Protein AF-A0A7C4INA9-F1 (afdb_monomer)

Nearest PDB structures (foldseek):
  9c3f-assembly1_A  TM=7.974E-01  e=3.750E-01  Escherichia coli
  6btx-assembly1_A  TM=5.716E-01  e=8.349E-01  Bdellovibrio bacteriovorus HD100
  8uby-assembly1_A  TM=4.713E-01  e=6.005E-01  Homo sapiens
  8ttg-assembly1_A  TM=5.392E-01  e=1.057E+00  Staphylococcus aureus
  8tte-assembly1_A  TM=5.242E-01  e=1.614E+00  Staphylococcus aureus

Structure (mmCIF, N/CA/C/O backbone):
data_AF-A0A7C4INA9-F1
#
_entry.id   AF-A0A7C4INA9-F1
#
loop_
_atom_site.group_PDB
_atom_site.id
_atom_site.type_symbol
_atom_site.label_atom_id
_atom_site.label_alt_id
_atom_site.label_comp_id
_atom_site.label_asym_id
_atom_site.label_entity_id
_atom_site.label_seq_id
_atom_site.pdbx_PDB_ins_code
_atom_site.Cartn_x
_atom_site.Cartn_y
_atom_site.Cartn_z
_atom_site.occupancy
_atom_site.B_iso_or_equiv
_atom_site.auth_seq_id
_atom_site.auth_comp_id
_atom_site.auth_asym_id
_atom_site.auth_atom_id
_atom_site.pdbx_PDB_model_num
ATOM 1 N N . MET A 1 1 ? -24.267 -8.550 29.488 1.00 51.97 1 MET A N 1
ATOM 2 C CA . MET A 1 1 ? -23.917 -7.836 28.237 1.00 51.97 1 MET A CA 1
ATOM 3 C C . MET A 1 1 ? -25.192 -7.695 27.436 1.00 51.97 1 MET A C 1
ATOM 5 O O . MET A 1 1 ? -25.920 -8.675 27.306 1.00 51.97 1 MET A O 1
ATOM 9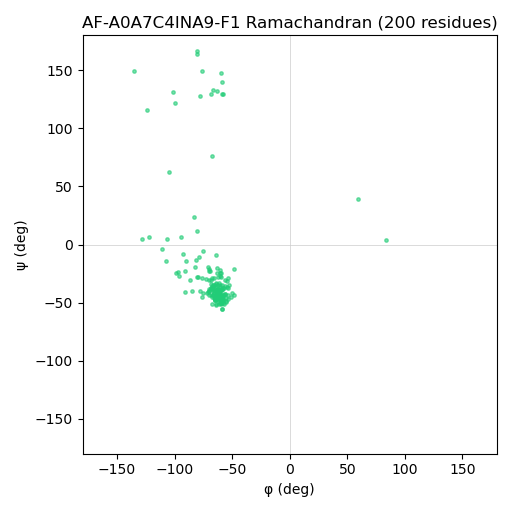 N N . ARG A 1 2 ? -25.549 -6.477 27.029 1.00 52.16 2 ARG A N 1
ATOM 10 C CA . ARG A 1 2 ? -26.855 -6.207 26.415 1.00 52.16 2 ARG A CA 1
ATOM 11 C C . ARG A 1 2 ? -26.786 -6.681 24.960 1.00 52.16 2 ARG A C 1
ATOM 13 O O . ARG A 1 2 ? -25.876 -6.285 24.246 1.00 52.16 2 ARG A O 1
ATOM 20 N N . LYS A 1 3 ? -27.736 -7.510 24.510 1.00 55.78 3 LYS A N 1
ATOM 21 C CA . LYS A 1 3 ? -27.762 -8.195 23.191 1.00 55.78 3 LYS A CA 1
ATOM 22 C C . LYS A 1 3 ? -27.471 -7.283 21.970 1.00 55.78 3 LYS A C 1
ATOM 24 O O . LYS A 1 3 ? -27.059 -7.773 20.924 1.00 55.78 3 LYS A O 1
ATOM 29 N N . GLY A 1 4 ? -27.654 -5.962 22.104 1.00 62.56 4 GLY A N 1
ATOM 30 C CA . GLY A 1 4 ? -27.303 -4.951 21.094 1.00 62.56 4 GLY A CA 1
ATOM 31 C C . GLY A 1 4 ? -25.818 -4.543 21.027 1.00 62.56 4 GLY A C 1
ATOM 32 O O . GLY A 1 4 ? -25.339 -4.193 19.949 1.00 62.56 4 GLY A O 1
ATOM 33 N N . GLU A 1 5 ? -25.061 -4.628 22.126 1.00 65.25 5 GLU A N 1
ATOM 34 C CA . GLU A 1 5 ? -23.621 -4.307 22.166 1.00 65.25 5 GLU A CA 1
ATOM 35 C C . GLU A 1 5 ? -22.797 -5.358 21.411 1.00 65.25 5 GLU A C 1
ATOM 37 O O . GLU A 1 5 ? -21.908 -5.019 20.626 1.00 65.25 5 GLU A O 1
ATOM 42 N N . ASP A 1 6 ? -23.161 -6.634 21.561 1.00 68.25 6 ASP A N 1
ATOM 43 C CA . ASP A 1 6 ? -22.496 -7.754 20.887 1.00 68.25 6 ASP A CA 1
ATOM 44 C C . ASP A 1 6 ? -22.657 -7.685 19.360 1.00 68.25 6 ASP A C 1
ATOM 46 O O . ASP A 1 6 ? -21.729 -8.005 18.611 1.00 68.25 6 ASP A O 1
ATOM 50 N N . GLY A 1 7 ? -23.816 -7.221 18.879 1.00 76.38 7 GLY A N 1
ATOM 51 C CA . GLY A 1 7 ? -24.073 -7.012 17.451 1.00 76.38 7 GLY A CA 1
ATOM 52 C C . GLY A 1 7 ? -23.201 -5.907 16.849 1.00 76.38 7 GLY A C 1
ATOM 53 O O . GLY A 1 7 ? -22.642 -6.078 15.761 1.00 76.38 7 GLY A O 1
ATOM 54 N N . SER A 1 8 ? -23.025 -4.800 17.577 1.00 82.38 8 SER A N 1
ATOM 55 C CA . SER A 1 8 ? -22.154 -3.695 17.161 1.00 82.38 8 SER A CA 1
ATOM 56 C C . SER A 1 8 ? -20.686 -4.131 17.101 1.00 82.38 8 SER A C 1
ATOM 58 O O . SER A 1 8 ? -20.022 -3.932 16.081 1.00 82.38 8 SER A O 1
ATOM 60 N N . LEU A 1 9 ? -20.201 -4.827 18.136 1.00 83.19 9 LEU A N 1
ATOM 61 C CA . LEU A 1 9 ? -18.824 -5.330 18.198 1.00 83.19 9 LEU A CA 1
ATOM 62 C C . LEU A 1 9 ? -18.513 -6.320 17.069 1.00 83.19 9 LEU A C 1
ATOM 64 O O . LEU A 1 9 ? -17.469 -6.211 16.425 1.00 83.19 9 LEU A O 1
ATOM 68 N N . ARG A 1 10 ? -19.433 -7.245 16.762 1.00 85.12 10 ARG A N 1
ATOM 69 C CA . ARG A 1 10 ? -19.288 -8.165 15.618 1.00 85.12 10 ARG A CA 1
ATOM 70 C C . ARG A 1 10 ? -19.222 -7.419 14.288 1.00 85.12 10 ARG A C 1
ATOM 72 O O . ARG A 1 10 ? -18.427 -7.784 13.424 1.00 85.12 10 ARG A O 1
ATOM 79 N N . LYS A 1 11 ? -20.036 -6.373 14.114 1.00 87.75 11 LYS A N 1
ATOM 80 C CA . LYS A 1 11 ? -20.028 -5.542 12.902 1.00 87.75 11 LYS A CA 1
ATOM 81 C C . LYS A 1 11 ? -18.704 -4.795 12.749 1.00 87.75 11 LYS A C 1
ATOM 83 O O . LYS A 1 11 ? -18.135 -4.808 11.661 1.00 87.75 11 LYS A O 1
ATOM 88 N N . ILE A 1 12 ? -18.204 -4.190 13.825 1.00 87.31 12 ILE A N 1
ATOM 89 C CA . ILE A 1 12 ? -16.902 -3.508 13.846 1.00 87.31 12 ILE A CA 1
ATOM 90 C C . ILE A 1 12 ? -15.785 -4.495 13.518 1.00 87.31 12 ILE A C 1
ATOM 92 O O . ILE A 1 12 ? -14.993 -4.215 12.629 1.00 87.31 12 ILE A O 1
ATOM 96 N N . PHE A 1 13 ? -15.784 -5.679 14.136 1.00 89.44 13 PHE A N 1
ATOM 97 C CA . PHE A 1 13 ? -14.806 -6.722 13.832 1.00 89.44 13 PHE A CA 1
ATOM 98 C C . PHE A 1 13 ? -14.825 -7.128 12.359 1.00 89.44 13 PHE A C 1
ATOM 100 O O . PHE A 1 13 ? -13.776 -7.139 11.727 1.00 89.44 13 PHE A O 1
ATOM 107 N N . ARG A 1 14 ? -16.001 -7.391 11.776 1.00 89.31 14 ARG A N 1
ATOM 108 C CA . ARG A 1 14 ? -16.110 -7.719 10.344 1.00 89.31 14 ARG A CA 1
ATOM 109 C C . ARG A 1 14 ? -15.558 -6.603 9.457 1.00 89.31 14 ARG A C 1
ATOM 111 O O . ARG A 1 14 ? -14.813 -6.890 8.531 1.00 89.31 14 ARG A O 1
ATOM 118 N N . ILE A 1 15 ? -15.881 -5.345 9.759 1.00 89.50 15 ILE A N 1
ATOM 119 C CA . ILE A 1 15 ? -15.352 -4.190 9.017 1.00 89.50 15 ILE A CA 1
ATOM 120 C C . ILE A 1 15 ? -13.828 -4.117 9.146 1.00 89.50 15 ILE A C 1
ATOM 122 O O . ILE A 1 15 ? -13.153 -3.912 8.144 1.00 89.50 15 ILE A O 1
ATOM 126 N N . SER A 1 16 ? -13.287 -4.303 10.351 1.00 90.50 16 SER A N 1
ATOM 127 C CA . SER A 1 16 ? -11.844 -4.300 10.605 1.00 90.50 16 SER A CA 1
ATOM 128 C C . SER A 1 16 ? -11.124 -5.441 9.900 1.00 90.50 16 SER A C 1
ATOM 130 O O . SER A 1 16 ? -10.037 -5.220 9.385 1.00 90.50 16 SER A O 1
ATOM 132 N N . VAL A 1 17 ? -11.720 -6.634 9.844 1.00 92.44 17 VAL A N 1
ATOM 133 C CA . VAL A 1 17 ? -11.163 -7.763 9.091 1.00 92.44 17 VAL A CA 1
ATOM 134 C C . VAL A 1 17 ? -11.138 -7.432 7.607 1.00 92.44 17 VAL A C 1
ATOM 136 O O . VAL A 1 17 ? -10.081 -7.530 7.006 1.00 92.44 17 VAL A O 1
ATOM 139 N N . VAL A 1 18 ? -12.250 -6.977 7.025 1.00 91.81 18 VAL A N 1
ATOM 140 C CA . VAL A 1 18 ? -12.309 -6.642 5.592 1.00 91.81 18 VAL A CA 1
ATOM 141 C C . VAL A 1 18 ? -11.317 -5.530 5.237 1.00 91.81 18 VAL A C 1
ATOM 143 O O . VAL A 1 18 ? -10.508 -5.706 4.336 1.00 91.81 18 VAL A O 1
ATOM 146 N N . SER A 1 19 ? -11.319 -4.420 5.982 1.00 90.44 19 SER A N 1
ATOM 147 C CA . SER A 1 19 ? -10.344 -3.325 5.825 1.00 90.44 19 SER A CA 1
ATOM 148 C C . SER A 1 19 ? -8.902 -3.819 5.977 1.00 90.44 19 SER A C 1
ATOM 150 O O . SER A 1 19 ? -8.045 -3.475 5.167 1.00 90.44 19 SER A O 1
ATOM 152 N N . GLY A 1 20 ? -8.649 -4.671 6.971 1.00 91.75 20 GLY A N 1
ATOM 153 C CA . GLY A 1 20 ? -7.342 -5.270 7.196 1.00 91.75 20 GLY A CA 1
ATOM 154 C C . GLY A 1 20 ? -6.895 -6.155 6.036 1.00 91.75 20 GLY A C 1
ATOM 155 O O . GLY A 1 20 ? -5.743 -6.058 5.643 1.00 91.75 20 GLY A O 1
ATOM 156 N N . ILE A 1 21 ? -7.787 -6.961 5.447 1.00 93.44 21 ILE A N 1
ATOM 157 C CA . ILE A 1 21 ? -7.470 -7.819 4.293 1.00 93.44 21 ILE A CA 1
ATOM 158 C C . ILE A 1 21 ? -6.944 -6.962 3.139 1.00 93.44 21 ILE A C 1
ATOM 160 O O . ILE A 1 21 ? -5.859 -7.235 2.633 1.00 93.44 21 ILE A O 1
ATOM 164 N N . PHE A 1 22 ? -7.663 -5.895 2.774 1.00 92.25 22 PHE A N 1
ATOM 165 C CA . PHE A 1 22 ? -7.212 -4.969 1.730 1.00 92.25 22 PHE A CA 1
ATOM 166 C C . PHE A 1 22 ? -5.880 -4.308 2.091 1.00 92.25 22 PHE A C 1
ATOM 168 O O . PHE A 1 22 ? -4.968 -4.272 1.268 1.00 92.25 22 PHE A O 1
ATOM 175 N N . GLY A 1 23 ? -5.731 -3.850 3.336 1.00 93.25 23 GLY A N 1
ATOM 176 C CA . GLY A 1 23 ? -4.476 -3.267 3.804 1.00 93.25 23 GLY A CA 1
ATOM 177 C C . GLY A 1 23 ? -3.306 -4.243 3.788 1.00 93.25 23 GLY A C 1
ATOM 178 O O . GLY A 1 23 ? -2.187 -3.847 3.475 1.00 93.25 23 GLY A O 1
ATOM 179 N N . GLN A 1 24 ? -3.557 -5.519 4.064 1.00 95.31 24 GLN A N 1
ATOM 180 C CA . GLN A 1 24 ? -2.534 -6.551 4.062 1.00 95.31 24 GLN A CA 1
ATOM 181 C C . GLN A 1 24 ? -2.125 -6.943 2.643 1.00 95.31 24 GLN A C 1
ATOM 183 O O . GLN A 1 24 ? -0.931 -7.077 2.385 1.00 95.31 24 GLN A O 1
ATOM 188 N N . ILE A 1 25 ? -3.087 -7.080 1.725 1.00 95.12 25 ILE A N 1
ATOM 189 C CA . ILE A 1 25 ? -2.817 -7.290 0.295 1.00 95.12 25 ILE A CA 1
ATOM 190 C C . ILE A 1 25 ? -1.967 -6.134 -0.232 1.00 95.12 25 ILE A C 1
ATOM 192 O O . ILE A 1 25 ? -0.886 -6.361 -0.775 1.00 95.12 25 ILE A O 1
ATOM 196 N N . PHE A 1 26 ? -2.391 -4.895 0.032 1.00 94.50 26 PHE A N 1
ATOM 197 C CA . PHE A 1 26 ? -1.622 -3.706 -0.315 1.00 94.50 26 PHE A CA 1
ATOM 198 C C . PHE A 1 26 ? -0.211 -3.755 0.281 1.00 94.50 26 PHE A C 1
ATOM 200 O O . PHE A 1 26 ? 0.763 -3.556 -0.435 1.00 94.50 26 PHE A O 1
ATOM 207 N N . SER A 1 27 ? -0.073 -4.067 1.573 1.00 93.81 27 SER A N 1
ATOM 208 C CA . SER A 1 27 ? 1.233 -4.118 2.239 1.00 93.81 27 SER A CA 1
ATOM 209 C C . SER A 1 27 ? 2.187 -5.121 1.591 1.00 93.81 27 SER A C 1
ATOM 211 O O . SER A 1 27 ? 3.390 -4.871 1.567 1.00 93.81 27 SER A O 1
ATOM 213 N N . ILE A 1 28 ? 1.674 -6.244 1.083 1.00 95.62 28 ILE A N 1
ATOM 214 C CA . ILE A 1 28 ? 2.482 -7.265 0.413 1.00 95.62 28 ILE A CA 1
ATOM 215 C C . ILE A 1 28 ? 2.844 -6.856 -1.013 1.00 95.62 28 ILE A C 1
ATOM 217 O O . ILE A 1 28 ? 3.979 -7.084 -1.421 1.00 95.62 28 ILE A O 1
ATOM 221 N N . LEU A 1 29 ? 1.927 -6.250 -1.767 1.00 93.94 29 LEU A N 1
ATOM 222 C CA . LEU A 1 29 ? 2.121 -5.970 -3.197 1.00 93.94 29 LEU A CA 1
ATOM 223 C C . LEU A 1 29 ? 2.740 -4.595 -3.468 1.00 93.94 29 LEU A C 1
ATOM 225 O O . LEU A 1 29 ? 3.620 -4.458 -4.313 1.00 93.94 29 LEU A O 1
ATOM 229 N N . ALA A 1 30 ? 2.296 -3.584 -2.731 1.00 93.81 30 ALA A N 1
ATOM 230 C CA . ALA A 1 30 ? 2.592 -2.177 -2.969 1.00 93.81 30 ALA A CA 1
ATOM 231 C C . ALA A 1 30 ? 3.121 -1.445 -1.720 1.00 93.81 30 ALA A C 1
ATOM 233 O O . ALA A 1 30 ? 3.321 -0.235 -1.752 1.00 93.81 30 ALA A O 1
ATOM 234 N N . GLY A 1 31 ? 3.337 -2.155 -0.609 1.00 90.69 31 GLY A N 1
ATOM 235 C CA . GLY A 1 31 ? 3.846 -1.588 0.636 1.00 90.69 31 GLY A CA 1
ATOM 236 C C . GLY A 1 31 ? 5.362 -1.388 0.652 1.00 90.69 31 GLY A C 1
ATOM 237 O O . GLY A 1 31 ? 6.114 -1.969 -0.135 1.00 90.69 31 GLY A O 1
ATOM 238 N N . SER A 1 32 ? 5.834 -0.585 1.606 1.00 88.50 32 SER A N 1
ATOM 239 C CA . SER A 1 32 ? 7.265 -0.417 1.869 1.00 88.50 32 SER A CA 1
ATOM 240 C C . SER A 1 32 ? 7.923 -1.753 2.225 1.00 88.50 32 SER A C 1
ATOM 242 O O . SER A 1 32 ? 7.449 -2.468 3.103 1.00 88.50 32 SER A O 1
ATOM 244 N N . GLY A 1 33 ? 9.028 -2.081 1.548 1.00 86.62 33 GLY A N 1
ATOM 245 C CA . GLY A 1 33 ? 9.743 -3.351 1.733 1.00 86.62 33 GLY A CA 1
ATOM 246 C C . GLY A 1 33 ? 9.174 -4.533 0.940 1.00 86.62 33 GLY A C 1
ATOM 247 O O . GLY A 1 33 ? 9.681 -5.645 1.068 1.00 86.62 33 GLY A O 1
ATOM 248 N N . SER A 1 34 ? 8.153 -4.317 0.106 1.00 92.12 34 SER A N 1
ATOM 249 C CA . SER A 1 34 ? 7.616 -5.359 -0.770 1.00 92.12 34 SER A CA 1
ATOM 250 C C . SER A 1 34 ? 8.619 -5.787 -1.849 1.00 92.12 34 SER A C 1
ATOM 252 O O . SER A 1 34 ? 9.173 -4.964 -2.580 1.00 92.12 34 SER A O 1
ATOM 254 N N . ALA A 1 35 ? 8.782 -7.102 -2.015 1.00 91.81 35 ALA A N 1
ATOM 255 C CA . ALA A 1 35 ? 9.573 -7.680 -3.100 1.00 91.81 35 ALA A CA 1
ATOM 256 C C . ALA A 1 35 ? 8.968 -7.410 -4.493 1.00 91.81 35 ALA A C 1
ATOM 258 O O . ALA A 1 35 ? 9.705 -7.322 -5.478 1.00 91.81 35 ALA A O 1
ATOM 259 N N . PHE A 1 36 ? 7.642 -7.252 -4.585 1.00 93.62 36 PHE A N 1
ATOM 260 C CA . PHE A 1 36 ? 6.953 -6.899 -5.830 1.00 93.62 36 PHE A CA 1
ATOM 261 C C . PHE A 1 36 ? 7.293 -5.475 -6.249 1.00 93.62 36 PHE A C 1
ATOM 263 O O . PHE A 1 36 ? 7.634 -5.248 -7.405 1.00 93.62 36 PHE A O 1
ATOM 270 N N . LEU A 1 37 ? 7.301 -4.546 -5.293 1.00 92.94 37 LEU A N 1
ATOM 271 C CA . LEU A 1 37 ? 7.705 -3.162 -5.511 1.00 92.94 37 LEU A CA 1
ATOM 272 C C . LEU A 1 37 ? 9.167 -3.068 -5.978 1.00 92.94 37 LEU A C 1
ATOM 274 O O . LEU A 1 37 ? 9.480 -2.316 -6.897 1.00 92.94 37 LEU A O 1
ATOM 278 N N . THR A 1 38 ? 10.052 -3.892 -5.407 1.00 93.44 38 THR A N 1
ATOM 279 C CA . THR A 1 38 ? 11.447 -4.010 -5.856 1.00 93.44 38 THR A CA 1
ATOM 280 C C . THR A 1 38 ? 11.535 -4.520 -7.295 1.00 93.44 38 THR A C 1
ATOM 282 O O . THR A 1 38 ? 12.217 -3.905 -8.112 1.00 93.44 38 THR A O 1
ATOM 285 N N . LYS A 1 39 ? 10.825 -5.607 -7.645 1.00 92.94 39 LYS A N 1
ATOM 286 C CA . LYS A 1 39 ? 10.777 -6.109 -9.033 1.00 92.94 39 LYS A CA 1
ATOM 287 C C . LYS A 1 39 ? 10.188 -5.062 -9.995 1.00 92.94 39 LYS A C 1
ATOM 289 O O . LYS A 1 39 ? 10.699 -4.911 -11.101 1.00 92.94 39 LYS A O 1
ATOM 294 N N . PHE A 1 40 ? 9.165 -4.320 -9.576 1.00 93.69 40 PHE A N 1
ATOM 295 C CA . PHE A 1 40 ? 8.559 -3.244 -10.361 1.00 93.69 40 PHE A CA 1
ATOM 296 C C . PHE A 1 40 ? 9.527 -2.072 -10.584 1.00 93.69 40 PHE A C 1
ATOM 298 O O . PHE A 1 40 ? 9.653 -1.572 -11.695 1.00 93.69 40 PHE A O 1
ATOM 305 N N . ALA A 1 41 ? 10.290 -1.675 -9.566 1.00 93.62 41 ALA A N 1
ATOM 306 C CA . ALA A 1 41 ? 11.319 -0.649 -9.715 1.00 93.62 41 ALA A CA 1
ATOM 307 C C . ALA A 1 41 ? 12.423 -1.084 -10.701 1.00 93.62 41 ALA A C 1
ATOM 309 O O . ALA A 1 41 ? 12.873 -0.272 -11.507 1.00 93.62 41 ALA A O 1
ATOM 310 N N . ILE A 1 42 ? 12.816 -2.366 -10.699 1.00 93.88 42 ILE A N 1
ATOM 311 C CA . ILE A 1 42 ? 13.745 -2.920 -11.703 1.00 93.88 42 ILE A CA 1
ATOM 312 C C . ILE A 1 42 ? 13.155 -2.806 -13.114 1.00 93.88 42 ILE A C 1
ATOM 314 O O . ILE A 1 42 ? 13.865 -2.393 -14.028 1.00 93.88 42 ILE A O 1
ATOM 318 N N . LEU A 1 43 ? 11.865 -3.120 -13.287 1.00 91.62 43 LEU A N 1
ATOM 319 C CA . LEU A 1 43 ? 11.163 -2.966 -14.568 1.00 91.62 43 LEU A CA 1
ATOM 320 C C . LEU A 1 43 ? 11.214 -1.516 -15.078 1.00 91.62 43 LEU A C 1
ATOM 322 O O . LEU A 1 43 ? 11.393 -1.291 -16.269 1.00 91.62 43 LEU A O 1
ATOM 326 N N . LEU A 1 44 ? 11.125 -0.535 -14.178 1.00 92.62 44 LEU A N 1
ATOM 327 C CA . LEU A 1 44 ? 11.256 0.892 -14.496 1.00 92.62 44 LEU A CA 1
ATOM 328 C C . LEU A 1 44 ? 12.717 1.371 -14.625 1.00 92.62 44 LEU A C 1
ATOM 330 O O . LEU A 1 44 ? 12.962 2.574 -14.682 1.00 92.62 44 LEU A O 1
ATOM 334 N N . HIS A 1 45 ? 13.694 0.460 -14.674 1.00 91.81 45 HIS A N 1
ATOM 335 C CA . HIS A 1 45 ? 15.129 0.761 -14.754 1.00 91.81 45 HIS A CA 1
ATOM 336 C C . HIS A 1 45 ? 15.666 1.594 -13.574 1.00 91.81 45 HIS A C 1
ATOM 338 O O . HIS A 1 45 ? 16.518 2.471 -13.740 1.00 91.81 45 HIS A O 1
ATOM 344 N N . ALA A 1 46 ? 15.192 1.314 -12.357 1.00 93.56 46 ALA A N 1
ATOM 345 C CA . ALA A 1 46 ? 15.678 1.967 -11.146 1.00 93.56 46 ALA A CA 1
ATOM 346 C C . ALA A 1 46 ? 17.192 1.777 -10.936 1.00 93.56 46 ALA A C 1
ATOM 348 O O . ALA A 1 46 ? 17.714 0.662 -10.924 1.00 93.56 46 ALA A O 1
ATOM 349 N N . SER A 1 47 ? 17.892 2.886 -10.691 1.00 94.75 47 SER A N 1
ATOM 350 C CA . SER A 1 47 ? 19.289 2.881 -10.232 1.00 94.75 47 SER A CA 1
ATOM 351 C C . SER A 1 47 ? 19.399 2.624 -8.714 1.00 94.75 47 SER A C 1
ATOM 353 O O . SER A 1 47 ? 18.407 2.783 -7.996 1.00 94.75 47 SER A O 1
ATOM 355 N N . PRO A 1 48 ? 20.597 2.313 -8.174 1.00 94.69 48 PRO A N 1
ATOM 356 C CA . PRO A 1 48 ? 20.803 2.108 -6.733 1.00 94.69 48 PRO A CA 1
ATOM 357 C C . PRO A 1 48 ? 20.301 3.260 -5.848 1.00 94.69 48 PRO A C 1
ATOM 359 O O . PRO A 1 48 ? 19.760 3.027 -4.768 1.00 94.69 48 PRO A O 1
ATOM 362 N N . VAL A 1 49 ? 20.410 4.504 -6.329 1.00 95.94 49 VAL A N 1
ATOM 363 C CA . VAL A 1 49 ? 19.916 5.697 -5.619 1.00 95.94 49 VAL A CA 1
ATOM 364 C C . VAL A 1 49 ? 18.397 5.648 -5.436 1.00 95.94 49 VAL A C 1
ATOM 366 O O . VAL A 1 49 ? 17.896 5.981 -4.363 1.00 95.94 49 VAL A O 1
ATOM 369 N N . HIS A 1 50 ? 17.656 5.171 -6.439 1.00 95.94 50 HIS A N 1
ATOM 370 C CA . HIS A 1 50 ? 16.200 5.055 -6.360 1.00 95.94 50 HIS A CA 1
ATOM 371 C C . HIS A 1 50 ? 15.765 4.028 -5.309 1.00 95.94 50 HIS A C 1
ATOM 373 O O . HIS A 1 50 ? 14.782 4.264 -4.616 1.00 95.94 50 HIS A O 1
ATOM 379 N N . PHE A 1 51 ? 16.505 2.929 -5.122 1.00 95.00 51 PHE A N 1
ATOM 380 C CA . PHE A 1 51 ? 16.226 1.974 -4.040 1.00 95.00 51 PHE A CA 1
ATOM 381 C C . PHE A 1 51 ? 16.491 2.573 -2.655 1.00 95.00 51 PHE A C 1
ATOM 383 O O . PHE A 1 51 ? 15.714 2.339 -1.729 1.00 95.00 51 PHE A O 1
ATOM 390 N N . GLY A 1 52 ? 17.538 3.396 -2.525 1.00 95.19 52 GLY A N 1
ATOM 391 C CA . GLY A 1 52 ? 17.782 4.179 -1.312 1.00 95.19 52 GLY A CA 1
ATOM 392 C C . GLY A 1 52 ? 16.616 5.120 -0.993 1.00 95.19 52 GLY A C 1
ATOM 393 O O . GLY A 1 52 ? 16.115 5.126 0.132 1.00 95.19 52 GLY A O 1
ATOM 394 N N . LEU A 1 53 ? 16.121 5.850 -1.999 1.00 95.88 53 LEU A N 1
ATOM 395 C CA . LEU A 1 53 ? 14.941 6.710 -1.863 1.00 95.88 53 LEU A CA 1
ATOM 396 C C . LEU A 1 53 ? 13.678 5.915 -1.523 1.00 95.88 53 LEU A C 1
ATOM 398 O O . LEU A 1 53 ? 12.924 6.324 -0.647 1.00 95.88 53 LEU A O 1
ATOM 402 N N . LEU A 1 54 ? 13.458 4.768 -2.163 1.00 94.75 54 LEU A N 1
ATOM 403 C CA . LEU A 1 54 ? 12.310 3.897 -1.913 1.00 94.75 54 LEU A CA 1
ATOM 404 C C . LEU A 1 54 ? 12.259 3.428 -0.450 1.00 94.75 54 LEU A C 1
ATOM 406 O O . LEU A 1 54 ? 11.205 3.478 0.189 1.00 94.75 54 LEU A O 1
ATOM 410 N N . ALA A 1 55 ? 13.409 3.023 0.098 1.00 93.31 55 ALA A N 1
ATOM 411 C CA . ALA A 1 55 ? 13.541 2.652 1.504 1.00 93.31 55 ALA A CA 1
ATOM 412 C C . ALA A 1 55 ? 13.332 3.859 2.437 1.00 93.31 55 ALA A C 1
ATOM 414 O O . ALA A 1 55 ? 12.601 3.757 3.426 1.00 93.31 55 ALA A O 1
ATOM 415 N N . ALA A 1 56 ? 13.920 5.012 2.098 1.00 95.75 56 ALA A N 1
ATOM 416 C CA . ALA A 1 56 ? 13.782 6.244 2.870 1.00 95.75 56 ALA A CA 1
ATOM 417 C C . ALA A 1 56 ? 12.326 6.727 2.925 1.00 95.75 56 ALA A C 1
ATOM 419 O O . ALA A 1 56 ? 11.830 7.035 4.005 1.00 95.75 56 ALA A O 1
ATOM 420 N N . ILE A 1 57 ? 11.609 6.718 1.797 1.00 95.88 57 ILE A N 1
ATOM 421 C CA . ILE A 1 57 ? 10.187 7.079 1.702 1.00 95.88 57 ILE A CA 1
ATOM 422 C C . ILE A 1 57 ? 9.348 6.267 2.689 1.00 95.88 57 ILE A C 1
ATOM 424 O O . ILE A 1 57 ? 8.505 6.835 3.386 1.00 95.88 57 ILE A O 1
ATOM 428 N N . GLY A 1 58 ? 9.608 4.961 2.804 1.00 91.12 58 GLY A N 1
ATOM 429 C CA . GLY A 1 58 ? 8.906 4.105 3.759 1.00 91.12 58 GLY A CA 1
ATOM 430 C C . GLY A 1 58 ? 9.029 4.608 5.200 1.00 91.12 58 GLY A C 1
ATOM 431 O O . GLY A 1 58 ? 8.030 4.676 5.917 1.00 91.12 58 GLY A O 1
ATOM 432 N N . GLN A 1 59 ? 10.225 5.046 5.598 1.00 93.88 59 GLN A N 1
ATOM 433 C CA . GLN A 1 59 ? 10.490 5.579 6.938 1.00 93.88 59 GLN A CA 1
ATOM 434 C C . GLN A 1 59 ? 9.952 7.002 7.119 1.00 93.88 59 GLN A C 1
ATOM 436 O O . GLN A 1 59 ? 9.274 7.289 8.103 1.00 93.88 59 GLN A O 1
ATOM 441 N N . VAL A 1 60 ? 10.182 7.887 6.146 1.00 95.12 60 VAL A N 1
ATOM 442 C CA . VAL A 1 60 ? 9.709 9.281 6.179 1.00 95.12 60 VAL A CA 1
ATOM 443 C C . VAL A 1 60 ? 8.183 9.334 6.244 1.00 95.12 60 VAL A C 1
ATOM 445 O O . VAL A 1 60 ? 7.628 10.168 6.956 1.00 95.12 60 VAL A O 1
ATOM 448 N N . SER A 1 61 ? 7.484 8.405 5.590 1.00 94.00 61 SER A N 1
ATOM 449 C CA . SER A 1 61 ? 6.021 8.340 5.656 1.00 94.00 61 SER A CA 1
ATOM 450 C C . SER A 1 61 ? 5.487 8.140 7.085 1.00 94.00 61 SER A C 1
ATOM 452 O O . SER A 1 61 ? 4.369 8.558 7.390 1.00 94.00 61 SER A O 1
ATOM 454 N N . GLN A 1 62 ? 6.283 7.558 7.993 1.00 92.94 62 GLN A N 1
ATOM 455 C CA . GLN A 1 62 ? 5.892 7.348 9.390 1.00 92.94 62 GLN A CA 1
ATOM 456 C C . GLN A 1 62 ? 5.808 8.661 10.182 1.00 92.94 62 GLN A C 1
ATOM 458 O O . GLN A 1 62 ? 5.046 8.742 11.146 1.00 92.94 62 GLN A O 1
ATOM 463 N N . ILE A 1 63 ? 6.502 9.719 9.743 1.00 94.56 63 ILE A N 1
ATOM 464 C CA . ILE A 1 63 ? 6.436 11.062 10.350 1.00 94.56 63 ILE A CA 1
ATOM 465 C C . ILE A 1 63 ? 5.010 11.626 10.285 1.00 94.56 63 ILE A C 1
ATOM 467 O O . ILE A 1 63 ? 4.609 12.402 11.149 1.00 94.56 63 ILE A O 1
ATOM 471 N N . PHE A 1 64 ? 4.207 11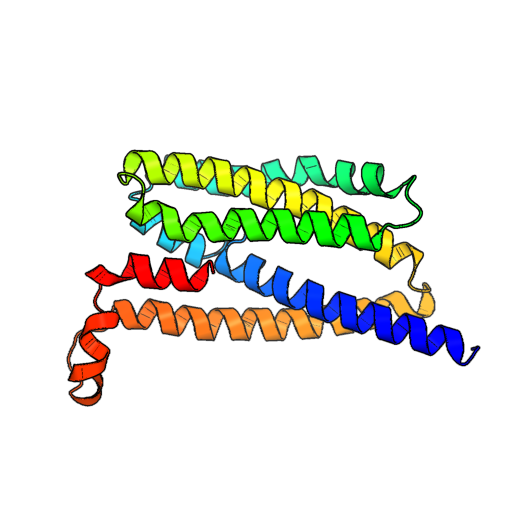.198 9.308 1.00 92.56 64 PHE A N 1
ATOM 472 C CA . PHE A 1 64 ? 2.826 11.647 9.158 1.00 92.56 64 PHE A CA 1
ATOM 473 C C . PHE A 1 64 ? 1.843 10.910 10.079 1.00 92.56 64 PHE A C 1
ATOM 475 O O . PHE A 1 64 ? 0.728 11.393 10.272 1.00 92.56 64 PHE A O 1
ATOM 482 N N . GLN A 1 65 ? 2.222 9.790 10.708 1.00 92.31 65 GLN A N 1
ATOM 483 C CA . GLN A 1 65 ? 1.326 9.035 11.597 1.00 92.31 65 GLN A CA 1
ATOM 484 C C . GLN A 1 65 ? 0.627 9.888 12.679 1.00 92.31 65 GLN A C 1
ATOM 486 O O . GLN A 1 65 ? -0.586 9.729 12.839 1.00 92.31 65 GLN A O 1
ATOM 491 N N . PRO A 1 66 ? 1.299 10.812 13.406 1.00 91.38 66 PRO A N 1
ATOM 492 C CA . PRO A 1 66 ? 0.661 11.610 14.460 1.00 91.38 66 PRO A CA 1
ATOM 493 C C . PRO A 1 66 ? -0.495 12.487 13.957 1.00 91.38 66 PRO A C 1
ATOM 495 O O . PRO A 1 66 ? -1.419 12.797 14.714 1.00 91.38 66 PRO A O 1
ATOM 498 N N . ILE A 1 67 ? -0.494 12.847 12.669 1.00 89.50 67 ILE A N 1
ATOM 499 C CA . ILE A 1 67 ? -1.599 13.579 12.036 1.00 89.50 67 ILE A CA 1
ATOM 500 C C . ILE A 1 67 ? -2.8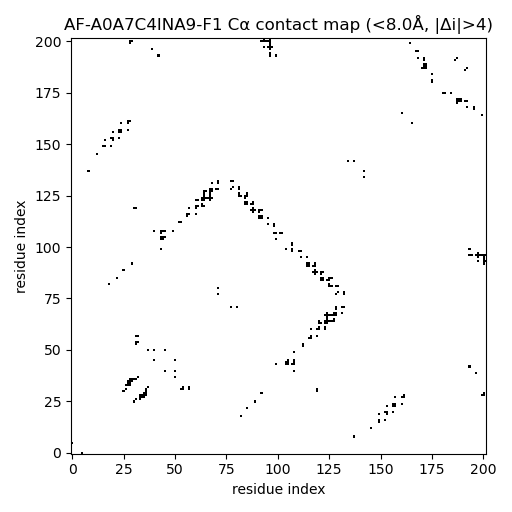89 12.749 12.103 1.00 89.50 67 ILE A C 1
ATOM 502 O O . ILE A 1 67 ? -3.967 13.308 12.306 1.00 89.50 67 ILE A O 1
ATOM 506 N N . GLY A 1 68 ? -2.800 11.417 12.029 1.00 84.56 68 GLY A N 1
ATOM 507 C CA . GLY A 1 68 ? -3.949 10.515 12.157 1.00 84.56 68 GLY A CA 1
ATOM 508 C C . GLY A 1 68 ? -4.685 10.676 13.490 1.00 84.56 68 GLY A C 1
ATOM 509 O O . GLY A 1 68 ? -5.917 10.795 13.526 1.00 84.56 68 GLY A O 1
ATOM 510 N N . ALA A 1 69 ? -3.937 10.773 14.591 1.00 83.81 69 ALA A N 1
ATOM 511 C CA . ALA A 1 69 ? -4.494 11.060 15.910 1.00 83.81 69 ALA A CA 1
ATOM 512 C C . ALA A 1 69 ? -5.152 12.450 15.963 1.00 83.81 69 ALA A C 1
ATOM 514 O O . ALA A 1 69 ? -6.271 12.586 16.459 1.00 83.81 69 ALA A O 1
ATOM 515 N N . LEU A 1 70 ? -4.509 13.483 15.407 1.00 83.44 70 LEU A N 1
ATOM 516 C CA . LEU A 1 70 ? -5.055 14.849 15.379 1.00 83.44 70 LEU A CA 1
ATOM 517 C C . LEU A 1 70 ? -6.374 14.937 14.601 1.00 83.44 70 LEU A C 1
ATOM 519 O O . LEU A 1 70 ? -7.344 15.528 15.083 1.00 83.44 70 LEU A O 1
ATOM 523 N N . VAL A 1 71 ? -6.433 14.302 13.431 1.00 79.31 71 VAL A N 1
ATOM 524 C CA . VAL A 1 71 ? -7.611 14.290 12.554 1.00 79.31 71 VAL A CA 1
ATOM 525 C C . VAL A 1 71 ? -8.799 13.585 13.219 1.00 79.31 71 VAL A C 1
ATOM 527 O O . VAL A 1 71 ? -9.950 13.982 13.020 1.00 79.31 71 VAL A O 1
ATOM 530 N N . THR A 1 72 ? -8.547 12.564 14.041 1.00 78.38 72 THR A N 1
ATOM 531 C CA . THR A 1 72 ? -9.607 11.792 14.710 1.00 78.38 72 THR A CA 1
ATOM 532 C C . THR A 1 72 ? -10.002 12.324 16.088 1.00 78.38 72 THR A C 1
ATOM 534 O O . THR A 1 72 ? -11.148 12.108 16.495 1.00 78.38 72 THR A O 1
ATOM 537 N N . LYS A 1 73 ? -9.129 13.078 16.776 1.00 74.06 73 LYS A N 1
ATOM 538 C CA . LYS A 1 73 ? -9.332 13.569 18.156 1.00 74.06 73 LYS A CA 1
ATOM 539 C C . LYS A 1 73 ? -10.638 14.348 18.352 1.00 74.06 73 LYS A C 1
ATOM 541 O O . LYS A 1 73 ? -11.269 14.215 19.394 1.00 74.06 73 LYS A O 1
ATOM 546 N N . ARG A 1 74 ? -11.062 15.145 17.362 1.00 66.69 74 ARG A N 1
ATOM 547 C CA . ARG A 1 74 ? -12.268 16.004 17.441 1.00 66.69 74 ARG A CA 1
ATOM 548 C C . ARG A 1 74 ? -13.462 15.508 16.613 1.00 66.69 74 ARG A C 1
ATOM 550 O O . ARG A 1 74 ? -14.468 16.204 16.512 1.00 66.69 74 ARG A O 1
ATOM 557 N N . ARG A 1 75 ? -13.375 14.334 15.976 1.00 71.88 75 ARG A N 1
ATOM 558 C CA . ARG A 1 75 ? -14.414 13.839 15.052 1.00 71.88 75 ARG A CA 1
ATOM 559 C C . ARG A 1 75 ? -15.304 12.789 15.720 1.00 71.88 75 ARG A C 1
ATOM 561 O O . ARG A 1 75 ? -14.817 11.787 16.234 1.00 71.88 75 ARG A O 1
ATOM 568 N N . THR A 1 76 ? -16.619 12.965 15.596 1.00 62.50 76 THR A N 1
ATOM 569 C CA . THR A 1 76 ? -17.640 11.981 16.004 1.00 62.50 76 THR A CA 1
ATOM 570 C C . THR A 1 76 ? -17.755 10.808 15.021 1.00 62.50 76 THR A C 1
ATOM 572 O O . THR A 1 76 ? -18.055 9.687 15.422 1.00 62.50 76 THR A O 1
ATOM 575 N N . ARG A 1 77 ? -17.456 11.021 13.728 1.00 69.19 77 ARG A N 1
ATOM 576 C CA . ARG A 1 77 ? -17.520 10.001 12.659 1.00 69.19 77 ARG A CA 1
ATOM 577 C C . ARG A 1 77 ? -16.133 9.498 12.230 1.00 69.19 77 ARG A C 1
ATOM 579 O O . ARG A 1 77 ? -15.738 9.653 11.077 1.00 69.19 77 ARG A O 1
ATOM 586 N N . ARG A 1 78 ? -15.388 8.873 13.147 1.00 80.69 78 ARG A N 1
ATOM 587 C CA . ARG A 1 78 ? -14.002 8.413 12.895 1.00 80.69 78 ARG A CA 1
ATOM 588 C C . ARG A 1 78 ? -13.886 7.344 11.804 1.00 80.69 78 ARG A C 1
ATOM 590 O O . ARG A 1 78 ? -12.982 7.417 10.981 1.00 80.69 78 ARG A O 1
ATOM 597 N N . LYS A 1 79 ? -14.846 6.413 11.740 1.00 84.31 79 LYS A N 1
ATOM 598 C CA . LYS A 1 79 ? -14.890 5.349 10.721 1.00 84.31 79 LYS A CA 1
ATOM 599 C C . LYS A 1 79 ? -14.819 5.897 9.290 1.00 84.31 79 LYS A C 1
ATOM 601 O O . LYS A 1 79 ? -14.072 5.365 8.481 1.00 84.31 79 LYS A O 1
ATOM 606 N N . GLY A 1 80 ? -15.613 6.926 8.975 1.00 85.19 80 GLY A N 1
ATOM 607 C CA . GLY A 1 80 ? -15.687 7.473 7.616 1.00 85.19 80 GLY A CA 1
ATOM 608 C C . GLY A 1 80 ? -14.346 8.042 7.167 1.00 85.19 80 GLY A C 1
ATOM 609 O O . GLY A 1 80 ? -13.864 7.697 6.100 1.00 85.19 80 GLY A O 1
ATOM 610 N N . VAL A 1 81 ? -13.701 8.817 8.041 1.00 88.00 81 VAL A N 1
ATOM 611 C CA . VAL A 1 81 ? -12.391 9.416 7.762 1.00 88.00 81 VAL A CA 1
ATOM 612 C C . VAL A 1 81 ? -11.325 8.349 7.518 1.00 88.00 81 VAL A C 1
ATOM 614 O O . VAL A 1 81 ? -10.594 8.435 6.539 1.00 88.00 81 VAL A O 1
ATOM 617 N N . VAL A 1 82 ? -11.265 7.324 8.373 1.00 90.81 82 VAL A N 1
ATOM 618 C CA . VAL A 1 82 ? -10.301 6.223 8.228 1.00 90.81 82 VAL A CA 1
ATOM 619 C C . VAL A 1 82 ? -10.478 5.507 6.890 1.00 90.81 82 VAL A C 1
ATOM 621 O O . VAL A 1 82 ? -9.500 5.306 6.177 1.00 90.81 82 VAL A O 1
ATOM 624 N N . LEU A 1 83 ? -11.716 5.158 6.527 1.00 90.31 83 LEU A N 1
ATOM 625 C CA . LEU A 1 83 ? -11.993 4.457 5.272 1.00 90.31 83 LEU A CA 1
ATOM 626 C C . LEU A 1 83 ? -11.701 5.325 4.046 1.00 90.31 83 LEU A C 1
ATOM 628 O O . LEU A 1 83 ? -11.167 4.812 3.071 1.00 90.31 83 LEU A O 1
ATOM 632 N N . THR A 1 84 ? -11.998 6.626 4.095 1.00 91.94 84 THR A N 1
ATOM 633 C CA . THR A 1 84 ? -11.654 7.550 3.006 1.00 91.94 84 THR A CA 1
ATOM 634 C C . THR A 1 84 ? -10.144 7.670 2.836 1.00 91.94 84 THR A C 1
ATOM 636 O O . THR A 1 84 ? -9.664 7.584 1.714 1.00 91.94 84 THR A O 1
ATOM 639 N N . LEU A 1 85 ? -9.381 7.816 3.924 1.00 93.44 85 LEU A N 1
ATOM 640 C CA . LEU A 1 85 ? -7.920 7.885 3.841 1.00 93.44 85 LEU A CA 1
ATOM 641 C C . LEU A 1 85 ? -7.321 6.578 3.302 1.00 93.44 85 LEU A C 1
ATOM 643 O O . LEU A 1 85 ? -6.460 6.626 2.430 1.00 93.44 85 LEU A O 1
ATOM 647 N N . GLN A 1 86 ? -7.808 5.419 3.764 1.00 94.06 86 GLN A N 1
ATOM 648 C CA . GLN A 1 86 ? -7.395 4.118 3.219 1.00 94.06 86 GLN A CA 1
ATOM 649 C C . GLN A 1 86 ? -7.697 4.022 1.721 1.00 94.06 86 GLN A C 1
ATOM 651 O O . GLN A 1 86 ? -6.813 3.696 0.937 1.00 94.06 86 GLN A O 1
ATOM 656 N N . PHE A 1 87 ? -8.921 4.375 1.322 1.00 94.56 87 PHE A N 1
ATOM 657 C CA . PHE A 1 87 ? -9.340 4.352 -0.074 1.00 94.56 87 PHE A CA 1
ATOM 658 C C . PHE A 1 87 ? -8.475 5.255 -0.956 1.00 94.56 87 PHE A C 1
ATOM 660 O O . PHE A 1 87 ? -8.014 4.808 -1.997 1.00 94.56 87 PHE A O 1
ATOM 667 N N . VAL A 1 88 ? -8.201 6.493 -0.531 1.00 95.31 88 VAL A N 1
ATOM 668 C CA . VAL A 1 88 ? -7.336 7.420 -1.282 1.00 95.31 88 VAL A CA 1
ATOM 669 C C . VAL A 1 88 ? -5.921 6.858 -1.410 1.00 95.31 88 VAL A C 1
ATOM 671 O O . VAL A 1 88 ? -5.355 6.881 -2.499 1.00 95.31 88 VAL A O 1
ATOM 674 N N . GLY A 1 89 ? -5.363 6.309 -0.328 1.00 94.25 89 GLY A N 1
ATOM 675 C CA . GLY A 1 89 ? -4.041 5.685 -0.353 1.00 94.25 89 GLY A CA 1
ATOM 676 C C . GLY A 1 89 ? -3.949 4.517 -1.338 1.00 94.25 89 GLY A C 1
ATOM 677 O O . GLY A 1 89 ? -2.993 4.449 -2.112 1.00 94.25 89 GLY A O 1
ATOM 678 N N . TYR A 1 90 ? -4.957 3.639 -1.359 1.00 93.44 90 TYR A N 1
ATOM 679 C CA . TYR A 1 90 ? -5.020 2.513 -2.297 1.00 93.44 90 TYR A CA 1
ATOM 680 C C . TYR A 1 90 ? -5.282 2.963 -3.736 1.00 93.44 90 TYR A C 1
ATOM 682 O O . TYR A 1 90 ? -4.636 2.467 -4.650 1.00 93.44 90 TYR A O 1
ATOM 690 N N . ALA A 1 91 ? -6.157 3.948 -3.948 1.00 93.94 91 ALA A N 1
ATOM 691 C CA . ALA A 1 91 ? -6.458 4.476 -5.278 1.00 93.94 91 ALA A CA 1
ATOM 692 C C . ALA A 1 91 ? -5.217 5.070 -5.962 1.00 93.94 91 ALA A C 1
ATOM 694 O O . ALA A 1 91 ? -5.030 4.888 -7.160 1.00 93.94 91 ALA A O 1
ATOM 695 N N . ILE A 1 92 ? -4.332 5.727 -5.203 1.00 94.38 92 ILE A N 1
ATOM 696 C CA . ILE A 1 92 ? -3.053 6.225 -5.734 1.00 94.38 92 ILE A CA 1
ATOM 697 C C . ILE A 1 92 ? -2.153 5.070 -6.193 1.00 94.38 92 ILE A C 1
ATOM 699 O O . ILE A 1 92 ? -1.422 5.213 -7.168 1.00 94.38 92 ILE A O 1
ATOM 703 N N . ALA A 1 93 ? -2.205 3.927 -5.513 1.00 90.69 93 ALA A N 1
ATOM 704 C CA . ALA A 1 93 ? -1.374 2.779 -5.848 1.00 90.69 93 ALA A CA 1
ATOM 705 C C . ALA A 1 93 ? -1.806 2.066 -7.129 1.00 90.69 93 ALA A C 1
ATOM 707 O O . ALA A 1 93 ? -0.953 1.570 -7.859 1.00 90.69 93 ALA A O 1
ATOM 708 N N . VAL A 1 94 ? -3.100 2.102 -7.460 1.00 91.38 94 VAL A N 1
ATOM 709 C CA . VAL A 1 94 ? -3.608 1.631 -8.760 1.00 91.38 94 VAL A CA 1
ATOM 710 C C . VAL A 1 94 ? -2.904 2.356 -9.910 1.00 91.38 94 VAL A C 1
ATOM 712 O O . VAL A 1 94 ? -2.567 1.748 -10.927 1.00 91.38 94 VAL A O 1
ATOM 715 N N . CYS A 1 95 ? -2.579 3.642 -9.731 1.00 92.31 95 CYS A N 1
ATOM 716 C CA . CYS A 1 95 ? -1.854 4.415 -10.736 1.00 92.31 95 CYS A CA 1
ATOM 717 C C . CYS A 1 95 ? -0.439 3.881 -11.013 1.00 92.31 95 CYS A C 1
ATOM 719 O O . CYS A 1 95 ? 0.092 4.175 -12.081 1.00 92.31 95 CYS A O 1
ATOM 721 N N . PHE A 1 96 ? 0.175 3.093 -10.115 1.00 92.25 96 PHE A N 1
ATOM 722 C CA . PHE A 1 96 ? 1.512 2.528 -10.340 1.00 92.25 96 PHE A CA 1
ATOM 723 C C . PHE A 1 96 ? 1.528 1.636 -11.583 1.00 92.25 96 PHE A C 1
ATOM 725 O O . PHE A 1 96 ? 2.419 1.761 -12.419 1.00 92.25 96 PHE A O 1
ATOM 732 N N . GLY A 1 97 ? 0.503 0.794 -11.744 1.00 89.44 97 GLY A N 1
ATOM 733 C CA . GLY A 1 97 ? 0.392 -0.152 -12.853 1.00 89.44 97 GLY A CA 1
ATOM 734 C C . GLY A 1 97 ? 0.291 0.500 -14.234 1.00 89.44 97 GLY A C 1
ATOM 735 O O . GLY A 1 97 ? 0.683 -0.109 -15.224 1.00 89.44 97 GLY A O 1
ATOM 736 N N . ALA A 1 98 ? -0.185 1.745 -14.306 1.00 91.38 98 ALA A N 1
ATOM 737 C CA . ALA A 1 98 ? -0.308 2.488 -15.559 1.00 91.38 98 ALA A CA 1
ATOM 738 C C . ALA A 1 98 ? 1.008 3.155 -16.004 1.00 91.38 98 ALA A C 1
ATOM 740 O O . ALA A 1 98 ? 1.164 3.488 -17.179 1.00 91.38 98 ALA A O 1
ATOM 741 N N . LEU A 1 99 ? 1.970 3.346 -15.093 1.00 92.19 99 LEU A N 1
ATOM 742 C CA . LEU A 1 99 ? 3.195 4.105 -15.373 1.00 92.19 99 LEU A CA 1
ATOM 743 C C . LEU A 1 99 ? 4.055 3.544 -16.516 1.00 92.19 99 LEU A C 1
ATOM 745 O O . LEU A 1 99 ? 4.488 4.360 -17.332 1.00 92.19 99 LEU A O 1
ATOM 749 N N . PRO A 1 100 ? 4.274 2.217 -16.643 1.00 88.75 100 PRO A N 1
ATOM 750 C CA . PRO A 1 100 ? 5.074 1.663 -17.738 1.00 88.75 100 PRO A CA 1
ATOM 751 C C . PRO A 1 100 ? 4.508 1.955 -19.136 1.00 88.75 100 PRO A C 1
ATOM 753 O O . PRO A 1 100 ? 5.241 1.892 -20.115 1.00 88.75 100 PRO A O 1
ATOM 756 N N . PHE A 1 101 ? 3.208 2.255 -19.237 1.00 89.69 101 PHE A N 1
ATOM 757 C CA . PHE A 1 101 ? 2.521 2.503 -20.509 1.00 89.69 101 PHE A CA 1
ATOM 758 C C . PHE A 1 101 ? 2.402 3.992 -20.844 1.00 89.69 101 PHE A C 1
ATOM 760 O O . PHE A 1 101 ? 2.241 4.348 -22.008 1.00 89.69 101 PHE A O 1
ATOM 767 N N . LEU A 1 102 ? 2.453 4.860 -19.831 1.00 90.75 102 LEU A N 1
ATOM 768 C CA . LEU A 1 102 ? 2.231 6.298 -19.985 1.00 90.75 102 LEU A CA 1
ATOM 769 C C . LEU A 1 102 ? 3.529 7.099 -20.118 1.00 90.75 102 LEU A C 1
ATOM 771 O O . LEU A 1 102 ? 3.512 8.178 -20.708 1.00 90.75 102 LEU A O 1
ATOM 775 N N . PHE A 1 103 ? 4.642 6.605 -19.567 1.00 90.81 103 PHE A N 1
ATOM 776 C CA . PHE A 1 103 ? 5.888 7.365 -19.477 1.00 90.81 103 PHE A CA 1
ATOM 777 C C . PHE A 1 103 ? 7.114 6.534 -19.873 1.00 90.81 103 PHE A C 1
ATOM 779 O O . PHE A 1 103 ? 7.163 5.337 -19.597 1.00 90.81 103 PHE A O 1
ATOM 786 N N . PRO A 1 104 ? 8.162 7.169 -20.434 1.00 88.44 104 PRO A N 1
ATOM 787 C CA . PRO A 1 104 ? 9.473 6.543 -20.570 1.00 88.44 104 PRO A CA 1
ATOM 788 C C . PRO A 1 104 ? 10.052 6.140 -19.206 1.00 88.44 104 PRO A C 1
ATOM 790 O O . PRO A 1 104 ? 9.859 6.848 -18.215 1.00 88.44 104 PRO A O 1
ATOM 793 N N . ASN A 1 105 ? 10.830 5.054 -19.169 1.00 81.62 105 ASN A N 1
ATOM 794 C CA . ASN A 1 105 ? 11.317 4.422 -17.932 1.00 81.62 105 ASN A CA 1
ATOM 795 C C . ASN A 1 105 ? 11.973 5.401 -16.934 1.00 81.62 105 ASN A C 1
ATOM 797 O O . ASN A 1 105 ? 11.667 5.365 -15.742 1.00 81.62 105 ASN A O 1
ATOM 801 N N . HIS A 1 106 ? 12.798 6.345 -17.407 1.00 82.38 106 HIS A N 1
ATOM 802 C CA . HIS A 1 106 ? 13.472 7.328 -16.543 1.00 82.38 106 HIS A CA 1
ATOM 803 C C . HIS A 1 106 ? 12.523 8.342 -15.890 1.00 82.38 106 HIS A C 1
ATOM 805 O O . HIS A 1 106 ? 12.810 8.844 -14.804 1.00 82.38 106 HIS A O 1
ATOM 811 N N . GLN A 1 107 ? 11.396 8.660 -16.528 1.00 90.69 107 GLN A N 1
ATOM 812 C CA . GLN A 1 107 ? 10.368 9.526 -15.941 1.00 90.69 107 GLN A CA 1
ATOM 813 C C . GLN A 1 107 ? 9.420 8.714 -15.057 1.00 90.69 107 GLN A C 1
ATOM 815 O O . GLN A 1 107 ? 9.069 9.157 -13.962 1.00 90.69 107 GLN A O 1
ATOM 820 N N . ALA A 1 108 ? 9.068 7.503 -15.497 1.00 93.56 108 ALA A N 1
ATOM 821 C CA . ALA A 1 108 ? 8.170 6.601 -14.790 1.00 93.56 108 ALA A CA 1
ATOM 822 C C . ALA A 1 108 ? 8.661 6.293 -13.368 1.00 93.56 108 ALA A C 1
ATOM 824 O O . ALA A 1 108 ? 7.860 6.350 -12.438 1.00 93.56 108 ALA A O 1
ATOM 825 N N . ILE A 1 109 ? 9.964 6.042 -13.167 1.00 95.00 109 ILE A N 1
ATOM 826 C CA . ILE A 1 109 ? 10.517 5.757 -11.831 1.00 95.00 109 ILE A CA 1
ATOM 827 C C . ILE A 1 109 ? 10.389 6.947 -10.868 1.00 95.00 109 ILE A C 1
ATOM 829 O O . ILE A 1 109 ? 10.041 6.767 -9.702 1.00 95.00 109 ILE A O 1
ATOM 833 N N . ASN A 1 110 ? 10.610 8.172 -11.344 1.00 94.88 110 ASN A N 1
ATOM 834 C CA . ASN A 1 110 ? 10.511 9.370 -10.509 1.00 94.88 110 ASN A CA 1
ATOM 835 C C . ASN A 1 110 ? 9.055 9.668 -10.133 1.00 94.88 110 ASN A C 1
ATOM 837 O O . ASN A 1 110 ? 8.759 9.936 -8.967 1.00 94.88 110 ASN A O 1
ATOM 841 N N . ILE A 1 111 ? 8.138 9.552 -11.098 1.00 95.38 111 ILE A N 1
ATOM 842 C CA . ILE A 1 111 ? 6.696 9.693 -10.860 1.00 95.38 111 ILE A CA 1
ATOM 843 C C . ILE A 1 111 ? 6.215 8.601 -9.899 1.00 95.38 111 ILE A C 1
ATOM 845 O O . ILE A 1 111 ? 5.480 8.890 -8.954 1.00 95.38 111 ILE A O 1
ATOM 849 N N . PHE A 1 112 ? 6.680 7.364 -10.084 1.00 96.12 112 PHE A N 1
ATOM 850 C CA . PHE A 1 112 ? 6.398 6.253 -9.184 1.00 96.12 112 PHE A CA 1
ATOM 851 C C . PHE A 1 112 ? 6.807 6.575 -7.744 1.00 96.12 112 PHE A C 1
ATOM 853 O O . PHE A 1 112 ? 5.985 6.426 -6.846 1.00 96.12 112 PHE A O 1
ATOM 860 N N . LEU A 1 113 ? 8.030 7.063 -7.507 1.00 96.19 113 LEU A N 1
ATOM 861 C CA . LEU A 1 113 ? 8.490 7.410 -6.157 1.00 96.19 113 LEU A CA 1
ATOM 862 C C . LEU A 1 113 ? 7.638 8.515 -5.514 1.00 96.19 113 LEU A C 1
ATOM 864 O O . LEU A 1 113 ? 7.325 8.429 -4.325 1.00 96.19 113 LEU A O 1
ATOM 868 N N . MET A 1 114 ? 7.221 9.524 -6.286 1.00 96.50 114 MET A N 1
ATOM 869 C CA . MET A 1 114 ? 6.337 10.590 -5.797 1.00 96.50 114 MET A CA 1
ATOM 870 C C . MET A 1 114 ? 4.952 10.055 -5.412 1.00 96.50 114 MET A C 1
ATOM 872 O O . MET A 1 114 ? 4.455 10.346 -4.320 1.00 96.50 114 MET A O 1
ATOM 876 N N . LEU A 1 115 ? 4.336 9.243 -6.277 1.00 96.44 115 LEU A N 1
ATOM 877 C CA . LEU A 1 115 ? 3.033 8.629 -6.005 1.00 96.44 115 LEU A CA 1
ATOM 878 C C . LEU A 1 115 ? 3.116 7.636 -4.842 1.00 96.44 115 LEU A C 1
ATOM 880 O O . LEU A 1 115 ? 2.226 7.606 -3.992 1.00 96.44 115 LEU A O 1
ATOM 884 N N . PHE A 1 116 ? 4.199 6.863 -4.769 1.00 96.69 116 PHE A N 1
ATOM 885 C CA . PHE A 1 116 ? 4.466 5.941 -3.675 1.00 96.69 116 PHE A CA 1
ATOM 886 C C . PHE A 1 116 ? 4.555 6.686 -2.347 1.00 96.69 116 PHE A C 1
ATOM 888 O O . PHE A 1 116 ? 3.827 6.340 -1.418 1.00 96.69 116 PHE A O 1
ATOM 895 N N . PHE A 1 117 ? 5.350 7.758 -2.276 1.00 97.00 117 PHE A N 1
ATOM 896 C CA . PHE A 1 117 ? 5.446 8.610 -1.090 1.00 97.00 117 PHE A CA 1
ATOM 897 C C . PHE A 1 117 ? 4.087 9.155 -0.649 1.00 97.00 117 PHE A C 1
ATOM 899 O O . PHE A 1 117 ? 3.753 9.081 0.537 1.00 97.00 117 PHE A O 1
ATOM 906 N N . LEU A 1 118 ? 3.284 9.662 -1.589 1.00 96.56 118 LEU A N 1
ATOM 907 C CA . LEU A 1 118 ? 1.953 10.181 -1.285 1.00 96.56 118 LEU A CA 1
ATOM 908 C C . LEU A 1 118 ? 1.027 9.079 -0.749 1.00 96.56 118 LEU A C 1
ATOM 910 O O . LEU A 1 118 ? 0.382 9.267 0.284 1.00 96.56 118 LEU A O 1
ATOM 914 N N . SER A 1 119 ? 1.003 7.919 -1.412 1.00 96.69 119 SER A N 1
ATOM 915 C CA . SER A 1 119 ? 0.197 6.760 -1.015 1.00 96.69 119 SER A CA 1
ATOM 916 C C . SER A 1 119 ? 0.552 6.292 0.399 1.00 96.69 119 SER A C 1
ATOM 918 O O . SER A 1 119 ? -0.317 6.275 1.278 1.00 96.69 119 SER A O 1
ATOM 920 N N . VAL A 1 120 ? 1.829 5.991 0.670 1.00 96.00 120 VAL A N 1
ATOM 921 C CA . VAL A 1 120 ? 2.237 5.461 1.980 1.00 96.00 120 VAL A CA 1
ATOM 922 C C . VAL A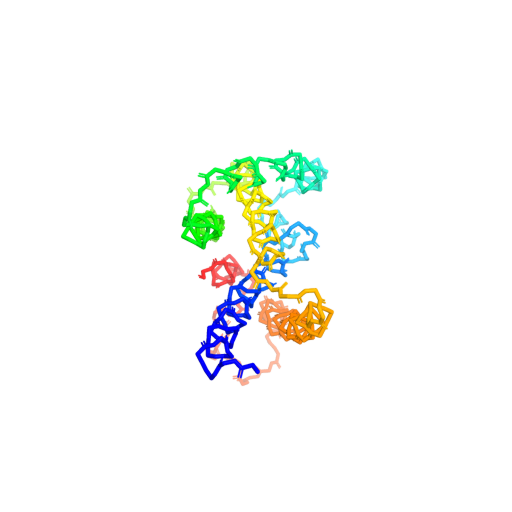 1 120 ? 2.099 6.492 3.099 1.00 96.00 120 VAL A C 1
ATOM 924 O O . VAL A 1 120 ? 1.778 6.121 4.225 1.00 96.00 120 VAL A O 1
ATOM 927 N N . SER A 1 121 ? 2.255 7.788 2.811 1.00 96.19 121 SER A N 1
ATOM 928 C CA . SER A 1 121 ? 2.055 8.848 3.809 1.00 96.19 121 SER A CA 1
ATOM 929 C C . SER A 1 121 ? 0.591 8.955 4.230 1.00 96.19 121 SER A C 1
ATOM 931 O O . SER A 1 121 ? 0.289 8.998 5.425 1.00 96.19 121 SER A O 1
ATOM 933 N N . ILE A 1 122 ? -0.339 8.921 3.271 1.00 95.44 122 ILE A N 1
ATOM 934 C CA . ILE A 1 122 ? -1.782 8.914 3.554 1.00 95.44 122 ILE A CA 1
ATOM 935 C C . ILE A 1 122 ? -2.174 7.648 4.324 1.00 95.44 122 ILE A C 1
ATOM 937 O O . ILE A 1 122 ? -2.933 7.724 5.294 1.00 95.44 122 ILE A O 1
ATOM 941 N N . LEU A 1 123 ? -1.630 6.490 3.945 1.00 95.38 123 LEU A N 1
ATOM 942 C CA . LEU A 1 123 ? -1.898 5.228 4.636 1.00 95.38 123 LEU A CA 1
ATOM 943 C C . LEU A 1 123 ? -1.327 5.198 6.056 1.00 95.38 123 LEU A C 1
ATOM 945 O O . LEU A 1 123 ? -1.986 4.670 6.950 1.00 95.38 123 LEU A O 1
ATOM 949 N N . SER A 1 124 ? -0.177 5.825 6.304 1.00 94.69 124 SER A N 1
ATOM 950 C CA . SER A 1 124 ? 0.374 6.001 7.653 1.00 94.69 124 SER A CA 1
ATOM 951 C C . SER A 1 124 ? -0.562 6.827 8.547 1.00 94.69 124 SER A C 1
ATOM 953 O O . SER A 1 124 ? -0.842 6.432 9.684 1.00 94.69 124 SER A O 1
ATOM 955 N N . ILE A 1 125 ? -1.138 7.918 8.024 1.00 94.81 125 ILE A N 1
ATOM 956 C CA . ILE A 1 125 ? -2.179 8.704 8.717 1.00 94.81 125 ILE A CA 1
ATOM 957 C C . ILE A 1 125 ? -3.410 7.826 8.987 1.00 94.81 125 ILE A C 1
ATOM 959 O O . ILE A 1 125 ? -3.932 7.799 10.107 1.00 94.81 125 ILE A O 1
ATOM 963 N N . ALA A 1 126 ? -3.870 7.093 7.970 1.00 93.81 126 ALA A N 1
ATOM 964 C CA . ALA A 1 126 ? -5.053 6.242 8.048 1.00 93.81 126 ALA A CA 1
ATOM 965 C C . ALA A 1 126 ? -4.898 5.120 9.085 1.00 93.81 126 ALA A C 1
ATOM 967 O O . ALA A 1 126 ? -5.832 4.842 9.840 1.00 93.81 126 ALA A O 1
ATOM 968 N N . ASN A 1 127 ? -3.720 4.497 9.144 1.00 92.81 127 ASN A N 1
ATOM 969 C CA . ASN A 1 127 ? -3.403 3.416 10.070 1.00 92.81 127 ASN A CA 1
ATOM 970 C C . ASN A 1 127 ? -3.424 3.908 11.521 1.00 92.81 127 ASN A C 1
ATOM 972 O O . ASN A 1 127 ? -4.091 3.320 12.372 1.00 92.81 127 ASN A O 1
ATOM 976 N N . ASN A 1 128 ? -2.778 5.042 11.804 1.00 93.50 128 ASN A N 1
ATOM 977 C CA . ASN A 1 128 ? -2.792 5.623 13.145 1.00 93.50 128 ASN A CA 1
ATOM 978 C C . ASN A 1 128 ? -4.218 6.031 13.576 1.00 93.50 128 ASN A C 1
ATOM 980 O O . ASN A 1 128 ? -4.668 5.699 14.677 1.00 93.50 128 ASN A O 1
ATOM 984 N N . ALA A 1 129 ? -4.974 6.656 12.667 1.00 91.56 129 ALA A N 1
ATOM 985 C CA . ALA A 1 129 ? -6.381 6.996 12.872 1.00 91.56 129 ALA A CA 1
ATOM 986 C C . ALA A 1 129 ? -7.262 5.756 13.138 1.00 91.56 129 ALA A C 1
ATOM 988 O O . ALA A 1 129 ? -8.162 5.800 13.984 1.00 91.56 129 ALA A O 1
ATOM 989 N N . TRP A 1 130 ? -6.998 4.639 12.451 1.00 92.12 130 TRP A N 1
ATOM 990 C CA . TRP A 1 130 ? -7.684 3.362 12.664 1.00 92.12 130 TRP A CA 1
ATOM 991 C C . TRP A 1 130 ? -7.383 2.784 14.051 1.00 92.12 130 TRP A C 1
ATOM 993 O O . TRP A 1 130 ? -8.320 2.414 14.761 1.00 92.12 130 TRP A O 1
ATOM 1003 N N . ILE A 1 131 ? -6.114 2.778 14.480 1.00 89.88 131 ILE A N 1
ATOM 1004 C CA . ILE A 1 131 ? -5.716 2.300 15.815 1.00 89.88 131 ILE A CA 1
ATOM 1005 C C . ILE A 1 131 ? -6.435 3.100 16.905 1.00 89.88 131 ILE A C 1
ATOM 1007 O O . ILE A 1 131 ? -6.999 2.503 17.826 1.00 89.88 131 ILE A O 1
ATOM 1011 N N . GLY A 1 132 ? -6.466 4.432 16.796 1.00 88.00 132 GLY A N 1
ATOM 1012 C CA . GLY A 1 132 ? -7.170 5.293 17.750 1.00 88.00 132 GLY A CA 1
ATOM 1013 C C . GLY A 1 132 ? -8.682 5.048 17.770 1.00 88.00 132 GLY A C 1
ATOM 1014 O O . GLY A 1 132 ? -9.296 4.974 18.830 1.00 88.00 132 GLY A O 1
ATOM 1015 N N . TRP A 1 133 ? -9.299 4.853 16.603 1.00 88.56 133 TRP A N 1
ATOM 1016 C CA . TRP A 1 133 ? -10.722 4.521 16.514 1.00 88.56 133 TRP A CA 1
ATOM 1017 C C . TRP A 1 133 ? -11.057 3.167 17.156 1.00 88.56 133 TRP A C 1
ATOM 1019 O O . TRP A 1 133 ? -12.000 3.083 17.940 1.00 88.56 133 TRP A O 1
ATOM 1029 N N . ILE A 1 134 ? -10.289 2.119 16.859 1.00 88.06 134 ILE A N 1
ATOM 1030 C CA . ILE A 1 134 ? -10.526 0.778 17.409 1.00 88.06 134 ILE A CA 1
ATOM 1031 C C . ILE A 1 134 ? -10.253 0.731 18.914 1.00 88.06 134 ILE A C 1
ATOM 1033 O O . ILE A 1 134 ? -10.998 0.079 19.644 1.00 88.06 134 ILE A O 1
ATOM 1037 N N . SER A 1 135 ? -9.227 1.444 19.385 1.00 85.19 135 SER A N 1
ATOM 1038 C CA . SER A 1 135 ? -8.881 1.522 20.810 1.00 85.19 135 SER A CA 1
ATOM 1039 C C . SER A 1 135 ? -10.021 2.063 21.669 1.00 85.19 135 SER A C 1
ATOM 1041 O O . SER A 1 135 ? -10.240 1.542 22.757 1.00 85.19 135 SER A O 1
ATOM 1043 N N . ASP A 1 136 ? -10.752 3.060 21.165 1.00 85.75 136 ASP A N 1
ATOM 1044 C CA . ASP A 1 136 ? -11.847 3.708 21.896 1.00 85.75 136 ASP A CA 1
ATOM 1045 C C . ASP A 1 136 ? -13.149 2.899 21.844 1.00 85.75 136 ASP A C 1
ATOM 1047 O O . ASP A 1 136 ? -13.989 2.984 22.736 1.00 85.75 136 ASP A O 1
ATOM 1051 N N . VAL A 1 137 ? -13.339 2.114 20.782 1.00 86.50 137 VAL A N 1
ATOM 1052 C CA . VAL A 1 137 ? -14.571 1.349 20.554 1.00 86.50 137 VAL A CA 1
ATOM 1053 C C . VAL A 1 137 ? -14.538 -0.017 21.239 1.00 86.50 137 VAL A C 1
ATOM 1055 O O . VAL A 1 137 ? -15.587 -0.552 21.604 1.00 86.50 137 VAL A O 1
ATOM 1058 N N . ILE A 1 138 ? -13.354 -0.614 21.392 1.00 87.94 138 ILE A N 1
ATOM 1059 C CA . ILE A 1 138 ? -13.220 -1.990 21.872 1.00 87.94 138 ILE A CA 1
ATOM 1060 C C . ILE A 1 138 ? -12.876 -2.025 23.362 1.00 87.94 138 ILE A C 1
ATOM 1062 O O . ILE A 1 138 ? -11.820 -1.533 23.755 1.00 87.94 138 ILE A O 1
ATOM 1066 N N . PRO A 1 139 ? -13.707 -2.679 24.201 1.00 87.12 139 PRO A N 1
ATOM 1067 C CA . PRO A 1 139 ? -13.451 -2.765 25.633 1.00 87.12 139 PRO A CA 1
ATOM 1068 C C . PRO A 1 139 ? -12.110 -3.434 25.946 1.00 87.12 139 PRO A C 1
ATOM 1070 O O . PRO A 1 139 ? -11.782 -4.479 25.375 1.00 87.12 139 PRO A O 1
ATOM 1073 N N . HIS A 1 140 ? -11.388 -2.901 26.937 1.00 86.81 140 HIS A N 1
ATOM 1074 C CA . HIS A 1 140 ? -10.066 -3.394 27.350 1.00 86.81 140 HIS A CA 1
ATOM 1075 C C . HIS A 1 140 ? -10.015 -4.916 27.556 1.00 86.81 140 HIS A C 1
ATOM 1077 O O . HIS A 1 140 ? -9.115 -5.573 27.038 1.00 86.81 140 HIS A O 1
ATOM 1083 N N . ARG A 1 141 ? -11.033 -5.496 28.207 1.00 87.94 141 ARG A N 1
ATOM 1084 C CA . ARG A 1 141 ? -11.139 -6.943 28.481 1.00 87.94 141 ARG A CA 1
ATOM 1085 C C . ARG A 1 141 ? -11.075 -7.856 27.248 1.00 87.94 141 ARG A C 1
ATOM 1087 O O . ARG A 1 141 ? -10.633 -8.991 27.361 1.00 87.94 141 ARG A O 1
ATOM 1094 N N . VAL A 1 142 ? -11.538 -7.397 26.082 1.00 89.44 142 VAL A N 1
ATOM 1095 C CA . VAL A 1 142 ? -11.596 -8.208 24.845 1.00 89.44 142 VAL A CA 1
ATOM 1096 C C . VAL A 1 142 ? -10.610 -7.735 23.780 1.00 89.44 142 VAL A C 1
ATOM 1098 O O . VAL A 1 142 ? -10.476 -8.378 22.739 1.00 89.44 142 VAL A O 1
ATOM 1101 N N . ARG A 1 143 ? -9.887 -6.641 24.042 1.00 87.44 143 ARG A N 1
ATOM 1102 C CA . ARG A 1 143 ? -8.967 -6.010 23.094 1.00 87.44 143 ARG A CA 1
ATOM 1103 C C . ARG A 1 143 ? -7.858 -6.962 22.639 1.00 87.44 143 ARG A C 1
ATOM 1105 O O . ARG A 1 143 ? -7.616 -7.072 21.443 1.00 87.44 143 ARG A O 1
ATOM 1112 N N . GLY A 1 144 ? -7.252 -7.716 23.558 1.00 90.19 144 GLY A N 1
ATOM 1113 C CA . GLY A 1 144 ? -6.220 -8.705 23.215 1.00 90.19 144 GLY A CA 1
ATOM 1114 C C . GLY A 1 144 ? -6.731 -9.797 22.268 1.00 90.19 144 GLY A C 1
ATOM 1115 O O . GLY A 1 144 ? -6.124 -10.058 21.231 1.00 90.19 144 GLY A O 1
ATOM 1116 N N . ARG A 1 145 ? -7.904 -10.377 22.561 1.00 90.88 145 ARG A N 1
ATOM 1117 C CA . ARG A 1 145 ? -8.535 -11.390 21.696 1.00 90.88 145 ARG A CA 1
ATOM 1118 C C . ARG A 1 145 ? -8.906 -10.815 20.326 1.00 90.88 145 ARG A C 1
ATOM 1120 O O . ARG A 1 145 ? -8.725 -11.499 19.320 1.00 90.88 145 ARG A O 1
ATOM 1127 N N . PHE A 1 146 ? -9.386 -9.571 20.276 1.00 90.69 146 PHE A N 1
ATOM 1128 C CA . PHE A 1 146 ? -9.679 -8.876 19.023 1.00 90.69 146 PHE A CA 1
ATOM 1129 C C . PHE A 1 146 ? -8.433 -8.759 18.138 1.00 90.69 146 PHE A C 1
ATOM 1131 O O . PHE A 1 146 ? -8.455 -9.228 17.001 1.00 90.69 146 PHE A O 1
ATOM 1138 N N . PHE A 1 147 ? -7.343 -8.190 18.665 1.00 90.75 147 PHE A N 1
ATOM 1139 C CA . PHE A 1 147 ? -6.116 -7.984 17.891 1.00 90.75 147 PHE A CA 1
ATOM 1140 C C . PHE A 1 147 ? -5.435 -9.305 17.530 1.00 90.75 147 PHE A C 1
ATOM 1142 O O . PHE A 1 147 ? -5.004 -9.456 16.397 1.00 90.75 147 PHE A O 1
ATOM 1149 N N . SER A 1 148 ? -5.423 -10.298 18.424 1.00 93.50 148 SER A N 1
ATOM 1150 C CA . SER A 1 148 ? -4.896 -11.634 18.113 1.00 93.50 148 SER A CA 1
ATOM 1151 C C . SER A 1 148 ? -5.652 -12.298 16.955 1.00 93.50 148 SER A C 1
ATOM 1153 O O . SER A 1 148 ? -5.040 -12.816 16.021 1.00 93.50 148 SER A O 1
ATOM 1155 N N . THR A 1 149 ? -6.987 -12.230 16.973 1.00 92.69 149 THR A N 1
ATOM 1156 C CA . THR A 1 149 ? -7.809 -12.810 15.902 1.00 92.69 149 THR A CA 1
ATOM 1157 C C . THR A 1 149 ? -7.605 -12.057 14.588 1.00 92.69 149 THR A C 1
ATOM 1159 O O . THR A 1 149 ? -7.455 -12.685 13.543 1.00 92.69 149 THR A O 1
ATOM 1162 N N . LEU A 1 150 ? -7.569 -10.722 14.633 1.00 91.62 150 LEU A N 1
ATOM 1163 C CA . LEU A 1 150 ? -7.312 -9.895 13.458 1.00 91.62 150 LEU A CA 1
ATOM 1164 C C . LEU A 1 150 ? -5.941 -10.212 12.847 1.00 91.62 150 LEU A C 1
ATOM 1166 O O . LEU A 1 150 ? -5.871 -10.514 11.660 1.00 91.62 150 LEU A O 1
ATOM 1170 N N . SER A 1 151 ? -4.879 -10.230 13.658 1.00 93.44 151 SER A N 1
ATOM 1171 C CA . SER A 1 151 ? -3.519 -10.556 1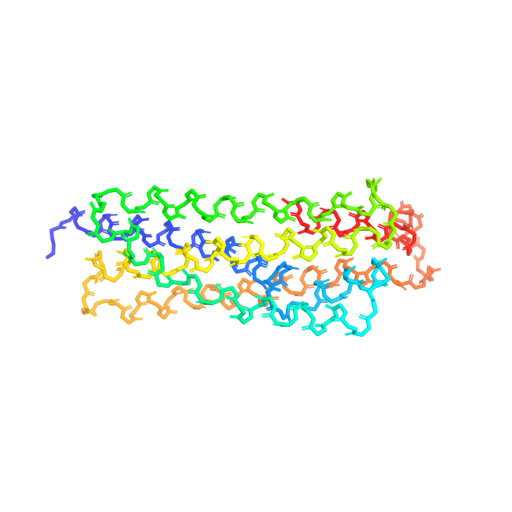3.215 1.00 93.44 151 SER A CA 1
ATOM 1172 C C . SER A 1 151 ? -3.424 -11.951 12.606 1.00 93.44 151 SER A C 1
ATOM 1174 O O . SER A 1 151 ? -2.756 -12.122 11.590 1.00 93.44 151 SER A O 1
ATOM 1176 N N . ARG A 1 152 ? -4.137 -12.943 13.158 1.00 95.56 152 ARG A N 1
ATOM 1177 C CA . ARG A 1 152 ? -4.208 -14.288 12.568 1.00 95.56 152 ARG A CA 1
ATOM 1178 C C . ARG A 1 152 ? -4.748 -14.250 11.137 1.00 95.56 152 ARG A C 1
ATOM 1180 O O . ARG A 1 152 ? -4.158 -14.873 10.259 1.00 95.56 152 ARG A O 1
ATOM 1187 N N . TYR A 1 153 ? -5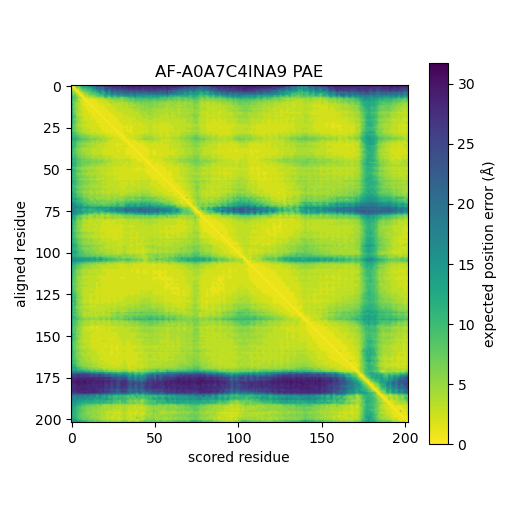.842 -13.524 10.894 1.00 94.88 153 TYR A N 1
ATOM 1188 C CA . TYR A 1 153 ? -6.372 -13.359 9.537 1.00 94.88 153 TYR A CA 1
ATOM 1189 C C . TYR A 1 153 ? -5.368 -12.644 8.630 1.00 94.88 153 TYR A C 1
ATOM 1191 O O . TYR A 1 153 ? -5.141 -13.098 7.512 1.00 94.88 153 TYR A O 1
ATOM 1199 N N . MET A 1 154 ? -4.717 -11.585 9.121 1.00 95.12 154 MET A N 1
ATOM 1200 C CA . MET A 1 154 ? -3.715 -10.855 8.341 1.00 95.12 154 MET A CA 1
ATOM 1201 C C . MET A 1 154 ? -2.534 -11.740 7.940 1.00 95.12 154 MET A C 1
ATOM 1203 O O . MET A 1 154 ? -2.134 -11.712 6.785 1.00 95.12 154 MET A O 1
ATOM 1207 N N . MET A 1 155 ? -2.012 -12.587 8.830 1.00 95.19 155 MET A N 1
ATOM 1208 C CA . MET A 1 155 ? -0.906 -13.491 8.481 1.00 95.19 155 MET A CA 1
ATOM 1209 C C . MET A 1 155 ? -1.295 -14.502 7.398 1.00 95.19 155 MET A C 1
ATOM 1211 O O . MET A 1 155 ? -0.528 -14.717 6.463 1.00 95.19 155 MET A O 1
ATOM 1215 N N . ILE A 1 156 ? -2.493 -15.089 7.487 1.00 96.56 156 ILE A N 1
ATOM 1216 C CA . ILE A 1 156 ? -2.985 -16.034 6.471 1.00 96.56 156 ILE A CA 1
ATOM 1217 C C . ILE A 1 156 ? -3.089 -15.339 5.109 1.00 96.56 156 ILE A C 1
ATOM 1219 O O . ILE A 1 156 ? -2.628 -15.875 4.103 1.00 96.56 156 ILE A O 1
ATOM 1223 N N . ILE A 1 157 ? -3.648 -14.128 5.081 1.00 96.75 157 ILE A N 1
ATOM 1224 C CA . ILE A 1 157 ? -3.782 -13.335 3.856 1.00 96.75 157 ILE A CA 1
ATOM 1225 C C . ILE A 1 157 ? -2.422 -12.905 3.321 1.00 96.75 157 ILE A C 1
ATOM 1227 O O . ILE A 1 157 ? -2.212 -12.957 2.115 1.00 96.75 157 ILE A O 1
ATOM 1231 N N . ALA A 1 158 ? -1.490 -12.522 4.192 1.00 94.56 158 ALA A N 1
ATOM 1232 C CA . ALA A 1 158 ? -0.145 -12.124 3.803 1.00 94.56 158 ALA A CA 1
ATOM 1233 C C . ALA A 1 158 ? 0.579 -13.257 3.065 1.00 94.56 158 ALA A C 1
ATOM 1235 O O . ALA A 1 158 ? 1.075 -13.057 1.957 1.00 94.56 158 ALA A O 1
ATOM 1236 N N . VAL A 1 159 ? 0.581 -14.456 3.656 1.00 96.19 159 VAL A N 1
ATOM 1237 C CA . VAL A 1 159 ? 1.201 -15.647 3.061 1.00 96.19 159 VAL A CA 1
ATOM 1238 C C . VAL A 1 159 ? 0.477 -16.052 1.780 1.00 96.19 159 VAL A C 1
ATOM 1240 O O . VAL A 1 159 ? 1.123 -16.245 0.753 1.00 96.19 159 VAL A O 1
ATOM 1243 N N . GLY A 1 160 ? -0.857 -16.127 1.812 1.00 96.50 160 GLY A N 1
ATOM 1244 C CA . GLY A 1 160 ? -1.658 -16.507 0.647 1.00 96.50 160 GLY A CA 1
ATOM 1245 C C . GLY A 1 160 ? -1.448 -15.565 -0.537 1.00 96.50 160 GLY A C 1
ATOM 1246 O O . GLY A 1 160 ? -1.159 -16.020 -1.639 1.00 96.50 160 GLY A O 1
ATOM 1247 N N . THR A 1 161 ? -1.507 -14.254 -0.297 1.00 95.69 161 THR A N 1
ATOM 1248 C CA . THR A 1 161 ? -1.282 -13.230 -1.330 1.00 95.69 161 THR A CA 1
ATOM 1249 C C . THR A 1 161 ? 0.141 -13.308 -1.873 1.00 95.69 161 THR A C 1
ATOM 1251 O O . THR A 1 161 ? 0.332 -13.302 -3.084 1.00 95.69 161 THR A O 1
ATOM 1254 N N . GLY A 1 162 ? 1.143 -13.437 -0.996 1.00 94.25 162 GLY A N 1
ATOM 1255 C CA . GLY A 1 162 ? 2.543 -13.534 -1.406 1.00 94.25 162 GLY A CA 1
ATOM 1256 C C . GLY A 1 162 ? 2.818 -14.734 -2.313 1.00 94.25 162 GLY A C 1
ATOM 1257 O O . GLY A 1 162 ? 3.471 -14.576 -3.342 1.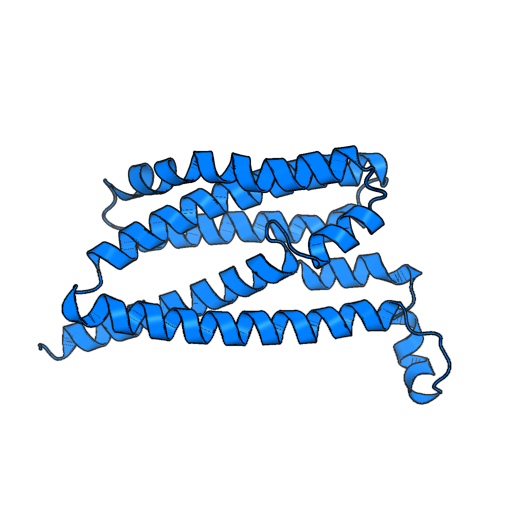00 94.25 162 GLY A O 1
ATOM 1258 N N . ILE A 1 163 ? 2.280 -15.910 -1.975 1.00 94.75 163 ILE A N 1
ATOM 1259 C CA . ILE A 1 163 ? 2.434 -17.125 -2.789 1.00 94.75 163 ILE A CA 1
ATOM 1260 C C . ILE A 1 163 ? 1.693 -16.976 -4.120 1.00 94.75 163 ILE A C 1
ATOM 1262 O O . ILE A 1 163 ? 2.292 -17.179 -5.172 1.00 94.75 163 ILE A O 1
ATOM 1266 N N . VAL A 1 164 ? 0.412 -16.594 -4.094 1.00 94.38 164 VAL A N 1
ATOM 1267 C CA . VAL A 1 164 ? -0.421 -16.504 -5.306 1.00 94.38 164 VAL A CA 1
ATOM 1268 C C . VAL A 1 164 ? 0.143 -15.476 -6.286 1.00 94.38 164 VAL A C 1
ATOM 1270 O O . VAL A 1 164 ? 0.379 -15.799 -7.450 1.00 94.38 164 VAL A O 1
ATOM 1273 N N . CYS A 1 165 ? 0.424 -14.256 -5.825 1.00 92.94 165 CYS A N 1
ATOM 1274 C CA . CYS A 1 165 ? 0.975 -13.208 -6.682 1.00 92.94 165 CYS A CA 1
ATOM 1275 C C . CYS A 1 165 ? 2.430 -13.499 -7.079 1.00 92.94 165 CYS A C 1
ATOM 1277 O O . CYS A 1 165 ? 2.854 -13.122 -8.170 1.00 92.94 165 CYS A O 1
ATOM 1279 N N . GLY A 1 166 ? 3.1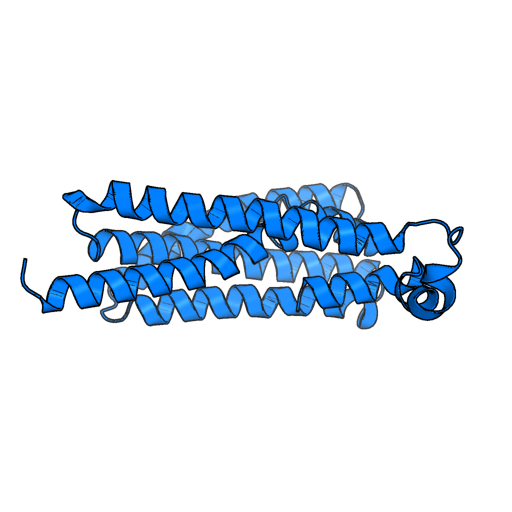96 -14.188 -6.228 1.00 90.69 166 GLY A N 1
ATOM 1280 C CA . GLY A 1 166 ? 4.565 -14.605 -6.530 1.00 90.69 166 GLY A CA 1
ATOM 1281 C C . GLY A 1 166 ? 4.607 -15.589 -7.696 1.00 90.69 166 GLY A C 1
ATOM 1282 O O . GLY A 1 166 ? 5.277 -15.326 -8.691 1.00 90.69 166 GLY A O 1
ATOM 1283 N N . LEU A 1 167 ? 3.805 -16.657 -7.615 1.00 89.12 167 LEU A N 1
ATOM 1284 C CA . LEU A 1 167 ? 3.638 -17.639 -8.692 1.00 89.12 167 LEU A CA 1
ATOM 1285 C C . LEU A 1 167 ? 3.114 -16.990 -9.978 1.00 89.12 167 LEU A C 1
ATOM 1287 O O . LEU A 1 167 ? 3.575 -17.318 -11.073 1.00 89.12 167 LEU A O 1
ATOM 1291 N N . PHE A 1 168 ? 2.194 -16.030 -9.851 1.00 89.12 168 PHE A N 1
ATOM 1292 C CA . PHE A 1 168 ? 1.698 -15.260 -10.987 1.00 89.12 168 PHE A CA 1
ATOM 1293 C C . PHE A 1 168 ? 2.825 -14.498 -11.699 1.00 89.12 168 PHE A C 1
ATOM 1295 O O . PHE A 1 168 ? 2.945 -14.604 -12.915 1.00 89.12 168 PHE A O 1
ATOM 1302 N N . ILE A 1 169 ? 3.696 -13.794 -10.967 1.00 87.69 169 ILE A N 1
ATOM 1303 C CA . ILE A 1 169 ? 4.835 -13.073 -11.564 1.00 87.69 169 ILE A CA 1
ATOM 1304 C C . ILE A 1 169 ? 5.910 -14.016 -12.100 1.00 87.69 169 ILE A C 1
ATOM 1306 O O . ILE A 1 169 ? 6.499 -13.741 -13.144 1.00 87.69 169 ILE A O 1
ATOM 1310 N N . ASP A 1 170 ? 6.191 -15.119 -11.413 1.00 85.31 170 ASP A N 1
ATOM 1311 C CA . ASP A 1 170 ? 7.225 -16.058 -11.850 1.00 85.31 170 ASP A CA 1
ATOM 1312 C C . ASP A 1 170 ? 6.814 -16.813 -13.126 1.00 85.31 170 ASP A C 1
ATOM 1314 O O . ASP A 1 170 ? 7.679 -17.189 -13.919 1.00 85.31 170 ASP A O 1
ATOM 1318 N N . SER A 1 171 ? 5.510 -16.912 -13.407 1.00 82.12 171 SER A N 1
ATOM 1319 C CA . SER A 1 171 ? 4.992 -17.435 -14.678 1.00 82.12 171 SER A CA 1
ATOM 1320 C C . SER A 1 171 ? 5.466 -16.627 -15.895 1.00 82.12 171 SER A C 1
ATOM 1322 O O . SER A 1 171 ? 5.653 -17.205 -16.959 1.00 82.12 171 SER A O 1
ATOM 1324 N N . PHE A 1 172 ? 5.765 -15.329 -15.742 1.00 80.31 172 PHE A N 1
ATOM 1325 C CA . PHE A 1 172 ? 6.310 -14.483 -16.819 1.00 80.31 172 PHE A CA 1
ATOM 1326 C C . PHE A 1 172 ? 7.801 -14.732 -17.118 1.00 80.31 172 PHE A C 1
ATOM 1328 O O . PHE A 1 172 ? 8.354 -14.133 -18.040 1.00 80.31 172 PHE A O 1
ATOM 1335 N N . LYS A 1 173 ? 8.483 -15.571 -16.324 1.00 68.44 173 LYS A N 1
ATOM 1336 C CA . LYS A 1 173 ? 9.910 -15.904 -16.489 1.00 68.44 173 LYS A CA 1
ATOM 1337 C C . LYS A 1 173 ? 10.162 -17.315 -17.026 1.00 68.44 173 LYS A C 1
ATOM 1339 O O . LYS A 1 173 ? 11.302 -17.612 -17.380 1.00 68.44 173 LYS A O 1
ATOM 1344 N N . ALA A 1 174 ? 9.161 -18.194 -17.032 1.00 58.81 174 ALA A N 1
ATOM 1345 C CA . ALA A 1 174 ? 9.368 -19.607 -17.336 1.00 58.81 174 ALA A CA 1
ATOM 1346 C C . ALA A 1 174 ? 9.757 -19.819 -18.819 1.00 58.81 174 ALA A C 1
ATOM 1348 O O . ALA A 1 174 ? 9.059 -19.316 -19.702 1.00 58.81 174 ALA A O 1
ATOM 1349 N N . PRO A 1 175 ? 10.842 -20.562 -19.126 1.00 52.38 175 PRO A N 1
ATOM 1350 C CA . PRO A 1 175 ? 11.163 -20.939 -20.497 1.00 52.38 175 PRO A CA 1
ATOM 1351 C C . PRO A 1 175 ? 10.055 -21.840 -21.060 1.00 52.38 175 PRO A C 1
ATOM 1353 O O . PRO A 1 175 ? 9.607 -22.783 -20.406 1.00 52.38 175 PRO A O 1
ATOM 1356 N N . VAL A 1 176 ? 9.603 -21.515 -22.272 1.00 54.75 176 VAL A N 1
ATOM 1357 C CA . VAL A 1 176 ? 8.497 -22.156 -23.000 1.00 54.75 176 VAL A CA 1
ATOM 1358 C C . VAL A 1 176 ? 8.880 -23.590 -23.399 1.00 54.75 176 VAL A C 1
ATOM 1360 O O . VAL A 1 176 ? 9.231 -23.835 -24.542 1.00 54.75 176 VAL A O 1
ATOM 1363 N N . ASN A 1 177 ? 8.867 -24.532 -22.452 1.00 53.06 177 ASN A N 1
ATOM 1364 C CA . ASN A 1 177 ? 9.237 -25.939 -22.691 1.00 53.06 177 ASN A CA 1
ATOM 1365 C C . ASN A 1 177 ? 8.133 -26.953 -22.335 1.00 53.06 177 ASN A C 1
ATOM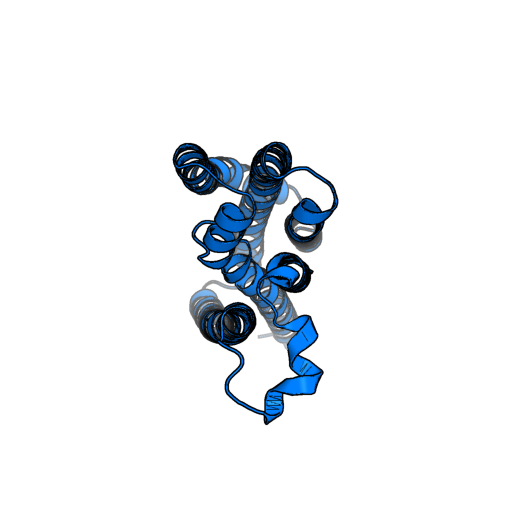 1367 O O . ASN A 1 177 ? 8.387 -28.149 -22.388 1.00 53.06 177 ASN A O 1
ATOM 1371 N N . ASN A 1 178 ? 6.920 -26.515 -21.975 1.00 52.66 178 ASN A N 1
ATOM 1372 C CA . ASN A 1 178 ? 5.784 -27.419 -21.761 1.00 52.66 178 ASN A CA 1
ATOM 1373 C C . ASN A 1 178 ? 4.602 -27.018 -22.650 1.00 52.66 178 ASN A C 1
ATOM 1375 O O . ASN A 1 178 ? 3.989 -25.962 -22.473 1.00 52.66 178 ASN A O 1
ATOM 1379 N N . ASP A 1 179 ? 4.257 -27.916 -23.569 1.00 51.50 179 ASP A N 1
ATOM 1380 C CA . ASP A 1 179 ? 3.296 -27.729 -24.662 1.00 51.50 179 ASP A CA 1
ATOM 1381 C C . ASP A 1 179 ? 1.842 -27.486 -24.206 1.00 51.50 179 ASP A C 1
ATOM 1383 O O . ASP A 1 179 ? 0.996 -27.066 -24.992 1.00 51.50 179 ASP A O 1
ATOM 1387 N N . ALA A 1 180 ? 1.546 -27.639 -22.911 1.00 52.81 180 ALA A N 1
ATOM 1388 C CA . ALA A 1 180 ? 0.257 -27.268 -22.319 1.00 52.81 180 ALA A CA 1
ATOM 1389 C C . ALA A 1 180 ? 0.045 -25.740 -22.223 1.00 52.81 180 ALA A C 1
ATOM 1391 O O . ALA A 1 180 ? -1.087 -25.273 -22.103 1.00 52.81 180 ALA A O 1
ATOM 1392 N N . VAL A 1 181 ? 1.122 -24.948 -22.288 1.00 52.53 181 VAL A N 1
ATOM 1393 C CA . VAL A 1 181 ? 1.079 -23.483 -22.155 1.00 52.53 181 VAL A CA 1
ATOM 1394 C C . VAL A 1 181 ? 0.951 -22.799 -23.519 1.00 52.53 181 VAL A C 1
ATOM 1396 O O . VAL A 1 181 ? 0.678 -21.612 -23.557 1.00 52.53 181 VAL A O 1
ATOM 1399 N N . ALA A 1 182 ? 1.050 -23.504 -24.650 1.00 47.91 182 ALA A N 1
ATOM 1400 C CA . ALA A 1 182 ? 1.205 -22.908 -25.985 1.00 47.91 182 ALA A CA 1
ATOM 1401 C C . ALA A 1 182 ? 0.152 -21.842 -26.384 1.00 47.91 182 ALA A C 1
ATOM 1403 O O . ALA A 1 182 ? 0.514 -20.898 -27.078 1.00 47.91 182 ALA A O 1
ATOM 1404 N N . ASN A 1 183 ? -1.089 -21.887 -25.876 1.00 49.31 183 ASN A N 1
ATOM 1405 C CA . ASN A 1 183 ? -2.101 -20.834 -26.111 1.00 49.31 183 ASN A CA 1
ATOM 1406 C C . ASN A 1 183 ? -2.244 -19.812 -24.960 1.00 49.31 183 ASN A C 1
ATOM 1408 O O . ASN A 1 183 ? -2.607 -18.665 -25.204 1.00 49.31 183 ASN A O 1
ATOM 1412 N N . ALA A 1 184 ? -1.892 -20.176 -23.721 1.00 51.94 184 ALA A N 1
ATOM 1413 C CA . ALA A 1 184 ? -1.717 -19.226 -22.608 1.00 51.94 184 ALA A CA 1
ATOM 1414 C C . ALA A 1 184 ? -0.360 -18.480 -22.682 1.00 51.94 184 ALA A C 1
ATOM 1416 O O . ALA A 1 184 ? -0.131 -17.498 -21.975 1.00 51.94 184 ALA A O 1
ATOM 1417 N N . SER A 1 185 ? 0.530 -18.940 -23.567 1.00 57.44 185 SER A N 1
ATOM 1418 C CA . SER A 1 185 ? 1.941 -18.569 -23.680 1.00 57.44 185 SER A CA 1
ATOM 1419 C C . SER A 1 185 ? 2.167 -17.157 -24.180 1.00 57.44 185 SER A C 1
ATOM 1421 O O . SER A 1 185 ? 3.248 -16.633 -23.955 1.00 57.44 185 SER A O 1
ATOM 1423 N N . VAL A 1 186 ? 1.192 -16.535 -24.856 1.00 62.78 186 VAL A N 1
ATOM 1424 C CA . VAL A 1 186 ? 1.353 -15.166 -25.360 1.00 62.78 186 VAL A CA 1
ATOM 1425 C C . VAL A 1 186 ? 1.316 -14.179 -24.201 1.00 62.78 186 VAL A C 1
ATOM 1427 O O . VAL A 1 186 ? 2.146 -13.280 -24.144 1.00 62.78 186 VAL A O 1
ATOM 1430 N N . PHE A 1 187 ? 0.410 -14.366 -23.237 1.00 68.81 187 PHE A N 1
ATOM 1431 C CA . PHE A 1 187 ? 0.287 -13.449 -22.104 1.00 68.81 187 PHE A CA 1
ATOM 1432 C C . PHE A 1 187 ? 1.473 -13.552 -21.135 1.00 68.81 187 PHE A C 1
ATOM 1434 O O . PHE A 1 187 ? 1.994 -12.530 -20.712 1.00 68.81 187 PHE A O 1
ATOM 1441 N N . PHE A 1 188 ? 1.961 -14.760 -20.840 1.00 74.31 188 PHE A N 1
ATOM 1442 C CA . PHE A 1 188 ? 3.062 -14.984 -19.888 1.00 74.31 188 PHE A CA 1
ATOM 1443 C C . PHE A 1 188 ? 4.465 -14.801 -20.485 1.00 74.31 188 PHE A C 1
ATOM 1445 O O . PHE A 1 188 ? 5.445 -15.341 -19.975 1.00 74.31 188 PHE A O 1
ATOM 1452 N N . ARG A 1 189 ? 4.598 -14.029 -21.565 1.00 75.25 189 ARG A N 1
ATOM 1453 C CA . ARG A 1 189 ? 5.918 -13.693 -22.102 1.00 75.25 189 ARG A CA 1
ATOM 1454 C C . ARG A 1 189 ? 6.598 -12.629 -21.240 1.00 75.25 189 ARG A C 1
ATOM 1456 O O . ARG A 1 189 ? 5.911 -11.740 -20.736 1.00 75.25 189 ARG A O 1
ATOM 1463 N N . PRO A 1 190 ? 7.940 -12.628 -21.151 1.00 75.81 190 PRO A N 1
ATOM 1464 C CA . PRO A 1 190 ? 8.679 -11.592 -20.431 1.00 75.81 190 PRO A CA 1
ATOM 1465 C C . PRO A 1 190 ? 8.345 -10.161 -20.888 1.00 75.81 190 PRO A C 1
ATOM 1467 O O . PRO A 1 190 ? 8.343 -9.243 -20.072 1.00 75.81 190 PRO A O 1
ATOM 1470 N N . GLU A 1 191 ? 8.006 -9.975 -22.169 1.00 78.69 191 GLU A N 1
ATOM 1471 C CA . GLU A 1 191 ? 7.578 -8.689 -22.750 1.00 78.69 191 GLU A CA 1
ATOM 1472 C C . GLU A 1 191 ? 6.278 -8.137 -22.138 1.00 78.69 191 GLU A C 1
ATOM 1474 O O . GLU A 1 191 ? 6.102 -6.925 -22.047 1.00 78.69 191 GLU A O 1
ATOM 1479 N N . ASN A 1 192 ? 5.405 -9.015 -21.636 1.00 85.19 192 ASN A N 1
ATOM 1480 C CA . ASN A 1 192 ? 4.114 -8.669 -21.042 1.00 85.19 192 ASN A CA 1
ATOM 1481 C C . ASN A 1 192 ? 4.175 -8.518 -19.514 1.00 85.19 192 ASN A C 1
ATOM 1483 O O . ASN A 1 192 ? 3.150 -8.296 -18.868 1.00 85.19 192 ASN A O 1
ATOM 1487 N N . LEU A 1 193 ? 5.369 -8.570 -18.915 1.00 85.50 193 LEU A N 1
ATOM 1488 C CA . LEU A 1 193 ? 5.559 -8.334 -17.483 1.00 85.50 193 LEU A CA 1
ATOM 1489 C C . LEU A 1 193 ? 4.958 -6.996 -16.985 1.00 85.50 193 LEU A C 1
ATOM 1491 O O . LEU A 1 193 ? 4.382 -6.999 -15.892 1.00 85.50 193 LEU A O 1
ATOM 1495 N N . PRO A 1 194 ? 4.997 -5.876 -17.743 1.00 86.75 194 PRO A N 1
ATOM 1496 C CA . PRO A 1 194 ? 4.278 -4.658 -17.366 1.00 86.75 194 PRO A CA 1
ATOM 1497 C C . PRO A 1 194 ? 2.767 -4.862 -17.178 1.00 86.75 194 PRO A C 1
ATOM 1499 O O . PRO A 1 194 ? 2.192 -4.310 -16.242 1.00 86.75 194 PRO A O 1
ATOM 1502 N N . LEU A 1 195 ? 2.128 -5.699 -18.007 1.00 86.19 195 LEU A N 1
ATOM 1503 C CA . LEU A 1 195 ? 0.703 -6.031 -17.876 1.00 86.19 195 LEU A CA 1
ATOM 1504 C C . LEU A 1 195 ? 0.443 -6.858 -16.612 1.00 86.19 195 LEU A C 1
ATOM 1506 O O . LEU A 1 195 ? -0.549 -6.637 -15.921 1.00 86.19 195 LEU A O 1
ATOM 1510 N N . GLY A 1 196 ? 1.361 -7.764 -16.260 1.00 86.75 196 GLY A N 1
ATOM 1511 C CA . GLY A 1 196 ? 1.304 -8.501 -14.997 1.00 86.75 196 GLY A CA 1
ATOM 1512 C C . GLY A 1 196 ? 1.320 -7.571 -13.779 1.00 86.75 196 GLY A C 1
ATOM 1513 O O . GLY A 1 196 ? 0.494 -7.712 -12.878 1.00 86.75 196 GLY A O 1
ATOM 1514 N N . PHE A 1 197 ? 2.204 -6.570 -13.767 1.00 88.94 197 PHE A N 1
ATOM 1515 C CA . PHE A 1 197 ? 2.226 -5.569 -12.695 1.00 88.94 197 PHE A CA 1
ATOM 1516 C C . PHE A 1 197 ? 1.000 -4.656 -12.695 1.00 88.94 197 PHE A C 1
ATOM 1518 O O . PHE A 1 197 ? 0.523 -4.297 -11.621 1.00 88.94 197 PHE A O 1
ATOM 1525 N N . MET A 1 198 ? 0.448 -4.329 -13.864 1.00 89.56 198 MET A N 1
ATOM 1526 C CA . MET A 1 198 ? -0.814 -3.595 -13.953 1.00 89.56 198 MET A CA 1
ATOM 1527 C C . MET A 1 198 ? -1.952 -4.340 -13.248 1.00 89.56 198 MET A C 1
ATOM 1529 O O . MET A 1 198 ? -2.681 -3.729 -12.476 1.00 89.56 198 MET A O 1
ATOM 1533 N N . ILE A 1 199 ? -2.054 -5.658 -13.444 1.00 88.12 199 ILE A N 1
ATOM 1534 C CA . ILE A 1 199 ? -3.056 -6.502 -12.772 1.00 88.12 199 ILE A CA 1
ATOM 1535 C C . ILE A 1 199 ? -2.802 -6.597 -11.264 1.00 88.12 199 ILE A C 1
ATOM 1537 O O . ILE A 1 199 ? -3.751 -6.638 -10.495 1.00 88.12 199 ILE A O 1
ATOM 1541 N N . ILE A 1 200 ? -1.540 -6.627 -10.826 1.00 89.25 200 ILE A N 1
ATOM 1542 C CA . ILE A 1 200 ? -1.200 -6.686 -9.395 1.00 89.25 200 ILE A CA 1
ATOM 1543 C C . ILE A 1 200 ? -1.608 -5.420 -8.639 1.00 89.25 200 ILE A C 1
ATOM 1545 O O . ILE A 1 200 ? -1.935 -5.502 -7.455 1.00 89.25 200 ILE A O 1
ATOM 1549 N N . PHE A 1 201 ? -1.525 -4.259 -9.286 1.00 87.81 201 PHE A N 1
ATOM 1550 C CA . PHE A 1 201 ? -1.829 -2.982 -8.643 1.00 87.81 201 PHE A CA 1
ATOM 1551 C C . PHE A 1 201 ? -3.302 -2.557 -8.766 1.00 87.81 201 PHE A C 1
ATOM 1553 O O . PHE A 1 201 ? -3.703 -1.656 -8.030 1.00 87.81 201 PHE A O 1
ATOM 1560 N N . LEU A 1 202 ? -4.081 -3.184 -9.657 1.00 82.25 202 LEU A N 1
ATOM 1561 C CA . LEU A 1 202 ? -5.531 -2.989 -9.832 1.00 82.25 202 LEU A CA 1
ATOM 1562 C C . LEU A 1 202 ? -6.351 -3.669 -8.725 1.00 82.25 202 LEU A C 1
ATOM 1564 O O . LEU A 1 202 ? -7.297 -3.010 -8.234 1.00 82.25 202 LEU A O 1
#

Secondary structure (DSSP, 8-state):
--HHHHHHHHHHHHHHHHHHHHHHHHHHHTSTT-HHHHHHHHHTT--HHHHHHHHHHHHHGGGGHHHHHHHHHT-S-HHHHHHHHHHHHHHHHHHHHHHHHHS-HHHHHHHHHHHHHHHHHHHHHHHHHHHHHHHHHS-HHHHHHHHHHHHHHHHHHHHHHHHHHHHHHHGGG--S--GGGTTTTTTTSGGGHHHHHHHHH-

pLDDT: mean 86.76, std 11.88, range [47.91, 97.0]

Sequence (202 aa):
MRKGEDGSLRKIFRISVVSGIFGQIFSILAGSGSAFLTKFAILLHASPVHFGLLAAIGQVSQIFQPIGALVTKRRTRRKGVVLTLQFVGYAIAVCFGALPFLFPNHQAINIFLMLFFLSVSILSIANNAWIGWISDVIPHRVRGRFFSTLSRYMMIIAVGTGIVCGLFIDSFKAPVNNDAVANASVFFRPENLPLGFMIIFL

Radius of gyration: 19.64 Å; Cα contacts (8 Å, |Δi|>4): 188; chains: 1; bounding box: 49×44×55 Å

Solvent-accessible surface area (backbone atoms only — not comparable to full-atom values): 10694 Å² total; per-residue (Å²): 133,60,82,68,58,60,54,51,53,52,50,51,49,53,51,50,46,57,56,42,49,55,51,33,50,41,41,52,49,72,25,75,90,17,69,51,41,52,54,51,39,53,74,28,65,55,52,77,67,51,55,53,49,53,56,46,40,48,57,59,19,53,73,40,21,66,54,12,47,63,67,39,73,84,46,92,63,43,68,59,55,28,52,49,32,41,49,54,18,52,58,45,45,33,55,56,29,49,31,79,80,75,38,61,43,81,56,29,44,55,53,42,52,53,46,48,42,53,18,50,23,38,32,29,17,19,51,39,25,42,52,56,49,50,58,76,71,44,58,77,92,51,40,63,61,51,53,54,54,47,51,53,53,38,52,53,50,39,54,50,48,51,51,54,54,45,54,56,58,50,48,26,68,59,78,94,79,59,83,87,39,69,83,63,44,71,65,39,29,63,88,37,44,61,57,54,46,28,63,71,37,99

Foldseek 3Di:
DPPVLVVVVVVVLVVLLVLLLVVLLCCQQQNQPHPNVVVLLVVLVHDPVLVVLSNVLNVVLLVLLVVLCVVQVPDPPLVVLLVVLLVVLLVLLLVLLCLVVPDRSVVSSVVNSVSSSVSSSSNSSSVSSVCVVCVVSDDPVCVVVSVVVSVVSSVVSNVVSNVVLVVLLVLLVDDPDDPVCVVVVVCSHVVNSSVSSSVSSD

Mean predicted aligned error: 6.51 Å

=== Feature glossary ===
A reading guide for the features in this record.

Start from the sequence.

  · Sequence gives the chain of amino acids in standard one-letter code (A=alanine, C=cysteine, …, Y=tyrosine), read N→C. It is the only feature that is directly encoded by the gene; all structural features are derived from the folded form of this sequence.

Fold it, and you get atomic coordinates and the backbone conformation that goes with them.

  · Structure coordinates are given as an mmCIF _atom_site loop: one row per atom with element, residue name, chain id, sequence number, and x/y/z position in Å. Only the four main-chain atoms per residue are included here; side chains are omitted to keep the record compact.

  · Backbone dihedral angles. Every residue except chain termini has a φ (preceding-C → N → Cα → C) and a ψ (N → Cα → C → next-N). They are reported in degrees following the IUPAC sign convention. Secondary structure is essentially a statement about which (φ, ψ) basin each residue occupies.

  · Eight-state secondary structure (DSSP): H is the canonical α-helix, G the tighter 3₁₀-helix, I the wider π-helix; E/B are β-structure, T and S are turns and bends, and '-' is everything else. DSSP derives these from the pattern of main-chain N–H···O=C hydrogen bonds, not from the sequence.

  · SS3 is a coarse helix/strand/coil call (letters a/b/c) made by the P-SEA algorithm from inter-Cα distances and dihedrals. It is less detailed than DSSP but needs only Cα positions.

Summarize the fold with a handful of shape descriptors and a per-residue structural alphabet.

  · Radius of gyration (Rg) is the root-mean-square distance of Cα atoms from their centroid — a single number for overall size and compactness. A globular domain of N residues has Rg ≈ 2.2·N^0.38 Å; an extended or disordered chain has a much larger Rg. The Cα contact count is the number of residue pairs whose Cα atoms are within 8 Å and are more than four positions apart in sequence — a standard proxy for tertiary packing density. The bounding box is the smallest axis-aligned box enclosing all Cα atoms.

  · 3Di is Foldseek's structural alphabet. Each residue is assigned one of twenty discrete states based on how its Cα sits relative to its spatial (not sequential) neighbors. Aligning 3Di strings finds structural homologs roughly as well as full 3D superposition, but orders of magnitude faster.

  · Solvent-accessible surface area (SASA) is the area in Å² traced out by the centre of a 1.4 Å probe sphere (a water molecule) rolled over the protein's van der Waals surface (Shrake–Rupley / Lee–Richards construction). Buried residues have near-zero SASA; fully exposed residues can exceed 200 Å². The total SASA scales roughly with the number of surface residues.

Ask how reliable the model is.

  · For AlphaFold models, the B-factor field carries pLDDT — the model's own estimate of local accuracy on a 0–100 scale. Regions with pLDDT<50 should be treated as essentially unmodeled; they often correspond to intrinsically disordered segments.

  · For experimental (PDB) structures, the B-factor (temperature factor) quantifies the positional spread of each atom in the crystal — a combination of thermal vibration and static disorder — in units of Å². High B-factors mark flexible loops or poorly resolved regions; low B-factors mark the rigid, well-ordered core.

  · Predicted Aligned Error (PAE) is an AlphaFold confidence matrix: entry (i, j) is the expected error in the position of residue j, in ångströms, when the prediction is superimposed on the true structure at residue i. Low PAE within a block of residues means that block is internally rigid and well-predicted; high PAE between two blocks means their relative placement is uncertain even if each block individually is confident.

Place it in context: what it resembles, what it is annotated as, and how it looks.

  · Structural nearest neighbors (via Foldseek easy-search vs the PDB). Reported per hit: target PDB id, E-value, and alignment TM-score. A TM-score above ~0.5 is the conventional threshold for 'same fold'.

  · Functional annotations link the protein to curated databases. InterPro entries identify conserved domains and families by matching the sequence against member-database signatures (Pfam, PROSITE, CDD, …). Gene Ontology (GO) terms describe molecular function, biological process, and cellular component in a controlled vocabulary. CATH places the structure in a hierarchical fold classification (Class/Architecture/Topology/Homologous-superfamily). The organism is the source species.

  · The contact map is a binary N×N matrix image: pixel (i, j) is dark where Cα_i and Cα_j are within 8 Å and |i−j|>4. Because the |i−j|>4 filter removes local helical contacts, off-diagonal stripes parallel to the main diagonal indicate parallel β-sheets; stripes perpendicular to it indicate antiparallel β-sheets. The Ramachandran plot scatters every residue's (φ, ψ) pair against the sterically allowed regions. The PAE heatmap renders the predicted-aligned-error matrix.

  · Six rendered views show the 3D structure from the faces of a cube — i.e. along ±x, ±y, ±z. Rendering representation is drawn randomly per protein from cartoon (secondary-structure ribbons), sticks (backbone bonds), or molecular surface; coloring is either N→C rainbow (blue at the N-terminus through red at the C-terminus) or one color per chain.